Protein AF-A0A172TQM1-F1 (afdb_monomer)

Mean predicted aligned error: 12.42 Å

pLDDT: mean 76.05, std 19.19, range [31.89, 95.19]

Sequence (178 aa):
MKKITVLLLLLTVGTFAGAQALDTVTIVSKAKKFKPSEYFLVMFELMDTVDVSGKKITMSRGYYFDKQNRMLSSVRESDNCQKPEKGAQVIYSFGKNKLTSVTVIPPKSTCKNCASRYYYSNDSLLSKQENKYTNANSAVFIQQAHYFQSKLPNDLPWGYFDDEVLVNGVRKKIKRQY

Organism: NCBI:txid1492898

Foldseek 3Di:
DDDDDPPPPPPPDDPPPPPPPPPDDDDPDDDPDDPVPFKDWDDKDWDWDADPVRDIFIKIWTFIATPPQQFTAKIKIFSDPVHRQQTWIWIFGDDLLATAKIKTDHGVVVPVPWIKMWGDDRQDTDDIDGDVDDDPDPNVVNVVSVVVPVVDDRGDDFVPDVQWDQDVNDTDGHDDPD

Radius of gyration: 22.47 Å; Cα contacts (8 Å, |Δi|>4): 276; chains: 1; bounding box: 42×86×50 Å

Solvent-accessible surface area (backbone atoms only — not comparable to full-atom values): 10881 Å² total; per-residue (Å²): 134,89,83,82,97,77,93,81,84,86,82,91,77,77,84,72,75,74,73,77,76,76,78,74,82,75,88,82,78,89,59,100,80,68,63,83,84,48,52,45,80,78,48,76,47,79,43,82,47,64,49,99,85,70,47,78,41,49,29,27,39,40,35,28,27,30,65,88,77,30,21,47,31,36,40,42,36,20,57,22,67,93,47,45,88,61,20,32,33,41,37,40,32,32,56,95,69,28,46,38,34,38,39,41,31,59,23,47,89,82,34,80,82,35,38,26,36,39,32,30,63,53,85,40,82,74,52,73,48,64,38,96,42,82,73,96,63,67,67,59,56,46,58,51,48,52,55,56,55,73,75,47,70,74,52,63,61,91,52,77,47,96,45,33,46,70,59,93,85,39,82,42,75,53,84,73,96,118

Structure (mmCIF, N/CA/C/O backbone):
data_AF-A0A172TQM1-F1
#
_entry.id   AF-A0A172TQM1-F1
#
loop_
_atom_site.group_PDB
_atom_site.id
_atom_site.type_symbol
_atom_site.label_atom_id
_atom_site.label_alt_id
_atom_site.label_comp_id
_atom_site.label_asym_id
_atom_site.label_entity_id
_atom_site.label_seq_id
_atom_site.pdbx_PDB_ins_code
_atom_site.Cartn_x
_atom_site.Cartn_y
_atom_site.Cartn_z
_atom_site.occupancy
_atom_site.B_iso_or_equiv
_atom_site.auth_seq_id
_atom_site.auth_comp_id
_atom_site.auth_asym_id
_atom_site.auth_atom_id
_atom_site.pdbx_PDB_model_num
ATOM 1 N N . MET A 1 1 ? -9.247 -71.605 6.097 1.00 39.75 1 MET A N 1
ATOM 2 C CA . MET A 1 1 ? -8.024 -70.793 6.308 1.00 39.75 1 MET A CA 1
ATOM 3 C C . MET A 1 1 ? -8.424 -69.331 6.142 1.00 39.75 1 MET A C 1
ATOM 5 O O . MET A 1 1 ? -8.803 -68.945 5.054 1.00 39.75 1 MET A O 1
ATOM 9 N N . LYS A 1 2 ? -8.725 -68.615 7.234 1.00 38.75 2 LYS A N 1
ATOM 10 C CA . LYS A 1 2 ? -7.861 -67.569 7.823 1.00 38.75 2 LYS A CA 1
ATOM 11 C C . LYS A 1 2 ? -7.095 -66.763 6.757 1.00 38.75 2 LYS A C 1
ATOM 13 O O . LYS A 1 2 ? -6.123 -67.287 6.225 1.00 38.75 2 LYS A O 1
ATOM 18 N N . LYS A 1 3 ? -7.451 -65.491 6.551 1.00 43.06 3 LYS A N 1
ATOM 19 C CA . LYS A 1 3 ? -6.717 -64.322 7.085 1.00 43.06 3 LYS A CA 1
ATOM 20 C C . LYS A 1 3 ? -7.342 -63.023 6.534 1.00 43.06 3 LYS A C 1
ATOM 22 O O . LYS A 1 3 ? -7.393 -62.820 5.336 1.00 43.06 3 LYS A O 1
ATOM 27 N N . ILE A 1 4 ? -8.022 -62.273 7.396 1.00 54.03 4 ILE A N 1
ATOM 28 C CA . ILE A 1 4 ? -7.544 -61.019 8.011 1.00 54.03 4 ILE A CA 1
ATOM 29 C C . ILE A 1 4 ? -8.123 -59.796 7.283 1.00 54.03 4 ILE A C 1
ATOM 31 O O . ILE A 1 4 ? -7.583 -59.248 6.330 1.00 54.03 4 ILE A O 1
ATOM 35 N N . THR A 1 5 ? -9.260 -59.390 7.831 1.00 53.00 5 THR A N 1
ATOM 36 C CA . THR A 1 5 ? -9.734 -58.025 8.040 1.00 53.00 5 THR A CA 1
ATOM 37 C C . THR A 1 5 ? -8.585 -57.102 8.471 1.00 53.00 5 THR A C 1
ATOM 39 O O . THR A 1 5 ? -8.328 -56.971 9.658 1.00 53.00 5 THR A O 1
ATOM 42 N N . VAL A 1 6 ? -7.874 -56.463 7.540 1.00 51.50 6 VAL A N 1
ATOM 43 C CA . VAL A 1 6 ? -7.099 -55.233 7.808 1.00 51.50 6 VAL A CA 1
ATOM 44 C C . VAL A 1 6 ? -7.093 -54.396 6.532 1.00 51.50 6 VAL A C 1
ATOM 46 O O . VAL A 1 6 ? -6.161 -54.433 5.739 1.00 51.50 6 VAL A O 1
ATOM 49 N N . LEU A 1 7 ? -8.156 -53.626 6.326 1.00 43.31 7 LEU A N 1
ATOM 50 C CA . LEU A 1 7 ? -8.087 -52.422 5.496 1.00 43.31 7 LEU A CA 1
ATOM 51 C C . LEU A 1 7 ? -8.866 -51.297 6.186 1.00 43.31 7 LEU A C 1
ATOM 53 O O . LEU A 1 7 ? -9.700 -50.620 5.603 1.00 43.31 7 LEU A O 1
ATOM 57 N N . LEU A 1 8 ? -8.634 -51.172 7.493 1.00 48.56 8 LEU A N 1
ATOM 58 C CA . LEU A 1 8 ? -9.250 -50.172 8.355 1.00 48.56 8 LEU A CA 1
ATOM 59 C C . LEU A 1 8 ? -8.207 -49.673 9.360 1.00 48.56 8 LEU A C 1
ATOM 61 O O . LEU A 1 8 ? -8.411 -49.797 10.558 1.00 48.56 8 LEU A O 1
ATOM 65 N N . LEU A 1 9 ? -7.040 -49.214 8.883 1.00 48.59 9 LEU A N 1
ATOM 66 C CA . LEU A 1 9 ? -6.055 -48.559 9.758 1.00 48.59 9 LEU A CA 1
ATOM 67 C C . LEU A 1 9 ? -4.925 -47.798 9.034 1.00 48.59 9 LEU A C 1
ATOM 69 O O . LEU A 1 9 ? -3.784 -47.877 9.475 1.00 48.59 9 LEU A O 1
ATOM 73 N N . LEU A 1 10 ? -5.170 -47.094 7.918 1.00 45.72 10 LEU A N 1
ATOM 74 C CA . LEU A 1 10 ? -4.050 -46.443 7.208 1.00 45.72 10 LEU A CA 1
ATOM 75 C C . LEU A 1 10 ? -4.273 -45.050 6.612 1.00 45.72 10 LEU A C 1
ATOM 77 O O . LEU A 1 10 ? -3.433 -44.617 5.838 1.00 45.72 10 LEU A O 1
ATOM 81 N N . LEU A 1 11 ? -5.307 -44.298 7.003 1.00 44.84 11 LEU A N 1
ATOM 82 C CA . LEU A 1 11 ? -5.375 -42.861 6.666 1.00 44.84 11 LEU A CA 1
ATOM 83 C C . LEU A 1 11 ? -5.911 -41.986 7.812 1.00 44.84 11 LEU A C 1
ATOM 85 O O . LEU A 1 11 ? -6.547 -40.962 7.597 1.00 44.84 11 LEU A O 1
ATOM 89 N N . THR A 1 12 ? -5.598 -42.363 9.051 1.00 53.09 12 THR A N 1
ATOM 90 C CA . THR A 1 12 ? -5.645 -41.467 10.216 1.00 53.09 12 THR A CA 1
ATOM 91 C C . THR A 1 12 ? -4.232 -41.030 10.592 1.00 53.09 12 THR A C 1
ATOM 93 O O . THR A 1 12 ? -3.770 -41.350 11.678 1.00 53.09 12 THR A O 1
ATOM 96 N N . VAL A 1 13 ? -3.527 -40.324 9.706 1.00 47.16 13 VAL A N 1
ATOM 97 C CA . VAL A 1 13 ? -2.431 -39.417 10.090 1.00 47.16 13 VAL A CA 1
ATOM 98 C C . VAL A 1 13 ? -2.365 -38.320 9.038 1.00 47.16 13 VAL A C 1
ATOM 100 O O . VAL A 1 13 ? -2.016 -38.558 7.887 1.00 47.16 13 VAL A O 1
ATOM 103 N N . GLY A 1 14 ? -2.738 -37.114 9.434 1.00 41.81 14 GLY A N 1
ATOM 104 C CA . GLY A 1 14 ? -2.704 -35.961 8.549 1.00 41.81 14 GLY A CA 1
ATOM 105 C C . GLY A 1 14 ? -3.412 -34.745 9.116 1.00 41.81 14 GLY A C 1
ATOM 106 O O . GLY A 1 14 ? -3.849 -33.894 8.351 1.00 41.81 14 GLY A O 1
ATOM 107 N N . THR A 1 15 ? -3.527 -34.632 10.443 1.00 45.41 15 THR A N 1
ATOM 108 C CA . THR A 1 15 ? -3.642 -33.321 11.076 1.00 45.41 15 THR A CA 1
ATOM 109 C C . THR A 1 15 ? -2.340 -32.589 10.777 1.00 45.41 15 THR A C 1
ATOM 111 O O . THR A 1 15 ? -1.401 -32.610 11.574 1.00 45.41 15 THR A O 1
ATOM 114 N N . PHE A 1 16 ? -2.247 -31.987 9.592 1.00 43.19 16 PH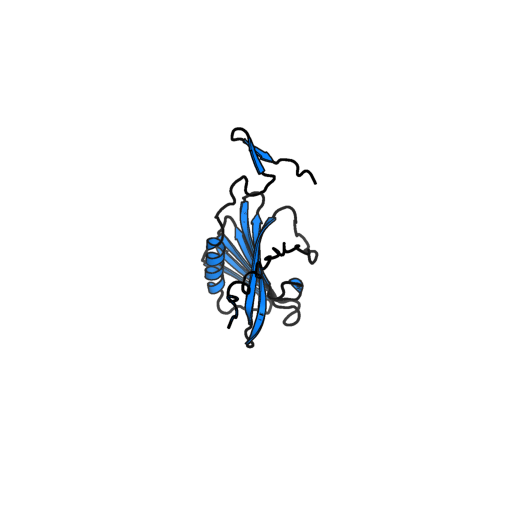E A N 1
ATOM 115 C CA . PHE A 1 16 ? -1.310 -30.905 9.383 1.00 43.19 16 PHE A CA 1
ATOM 116 C C . PHE A 1 16 ? -1.766 -29.809 10.328 1.00 43.19 16 PHE A C 1
ATOM 118 O O . PHE A 1 16 ? -2.720 -29.077 10.073 1.00 43.19 16 PHE A O 1
ATOM 125 N N . ALA A 1 17 ? -1.093 -29.776 11.474 1.00 43.19 17 ALA A N 1
ATOM 126 C CA . ALA A 1 17 ? -0.900 -28.579 12.244 1.00 43.19 17 ALA A CA 1
ATOM 127 C C . ALA A 1 17 ? -0.421 -27.512 11.255 1.00 43.19 17 ALA A C 1
ATOM 129 O O . ALA A 1 17 ? 0.760 -27.432 10.918 1.00 43.19 17 ALA A O 1
ATOM 130 N N . GLY A 1 18 ? -1.367 -26.733 10.735 1.00 34.28 18 GLY A N 1
ATOM 131 C CA . GLY A 1 18 ? -1.077 -25.431 10.180 1.00 34.28 18 GLY A CA 1
ATOM 132 C C . GLY A 1 18 ? -0.573 -24.612 11.348 1.00 34.28 18 GLY A C 1
ATOM 133 O O . GLY A 1 18 ? -1.360 -23.975 12.045 1.00 34.28 18 GLY A O 1
ATOM 134 N N . ALA A 1 19 ? 0.729 -24.712 11.614 1.00 38.75 19 ALA A N 1
ATOM 135 C CA . ALA A 1 19 ? 1.438 -23.729 12.395 1.00 38.75 19 ALA A CA 1
ATOM 136 C C . ALA A 1 19 ? 1.094 -22.393 11.742 1.00 38.75 19 ALA A C 1
ATOM 138 O O . ALA A 1 19 ? 1.535 -22.099 10.631 1.00 38.75 19 ALA A O 1
ATOM 139 N N . GLN A 1 20 ? 0.210 -21.639 12.392 1.00 34.62 20 GLN A N 1
ATOM 140 C CA . GLN A 1 20 ? 0.008 -20.242 12.082 1.00 34.62 20 GLN A CA 1
ATOM 141 C C . GLN A 1 20 ? 1.371 -19.605 12.314 1.00 34.62 20 GLN A C 1
ATOM 143 O O . GLN A 1 20 ? 1.780 -19.377 13.452 1.00 34.62 20 GLN A O 1
ATOM 148 N N . ALA A 1 21 ? 2.122 -19.414 11.232 1.00 32.97 21 ALA A N 1
ATOM 149 C CA . ALA A 1 21 ? 3.278 -18.551 11.247 1.00 32.97 21 ALA A CA 1
ATOM 150 C C . ALA A 1 21 ? 2.726 -17.148 11.513 1.00 32.97 21 ALA A C 1
ATOM 152 O O . ALA A 1 21 ? 2.272 -16.453 10.609 1.00 32.97 21 ALA A O 1
ATOM 153 N N . LEU A 1 22 ? 2.667 -16.787 12.795 1.00 36.62 22 LEU A N 1
ATOM 154 C CA . LEU A 1 22 ? 2.517 -15.414 13.238 1.00 36.62 22 LEU A CA 1
ATOM 155 C C . LEU A 1 22 ? 3.744 -14.674 12.717 1.00 36.62 22 LEU A C 1
ATOM 157 O O . LEU A 1 22 ? 4.834 -14.759 13.288 1.00 36.62 22 LEU A O 1
ATOM 161 N N . ASP A 1 23 ? 3.564 -14.024 11.572 1.00 31.89 23 ASP A N 1
ATOM 162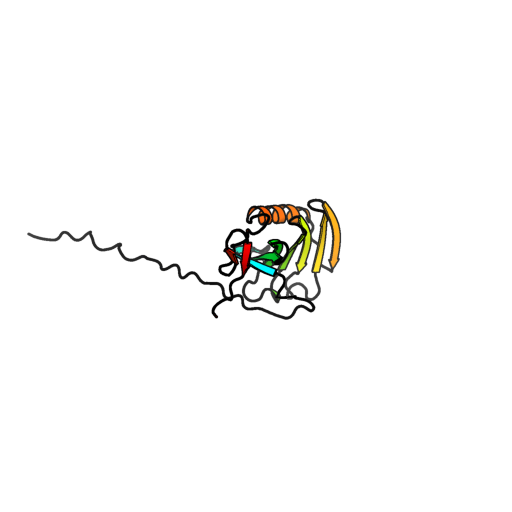 C CA . ASP A 1 23 ? 4.630 -13.315 10.891 1.00 31.89 23 ASP A CA 1
ATOM 163 C C . ASP A 1 23 ? 5.116 -12.188 11.803 1.00 31.89 23 ASP A C 1
ATOM 165 O O . ASP A 1 23 ? 4.429 -11.202 12.091 1.00 31.89 23 ASP A O 1
ATOM 169 N N . THR A 1 24 ? 6.311 -12.393 12.342 1.00 38.41 24 THR A N 1
ATOM 170 C CA . THR A 1 24 ? 6.952 -11.460 13.254 1.00 38.41 24 THR A CA 1
ATOM 171 C C . THR A 1 24 ? 7.515 -10.335 12.397 1.00 38.41 24 THR A C 1
ATOM 173 O O . THR A 1 24 ? 8.513 -10.511 11.697 1.00 38.41 24 THR A O 1
ATOM 176 N N . VAL A 1 25 ? 6.852 -9.175 12.405 1.00 34.09 25 VAL A N 1
ATOM 177 C CA . VAL A 1 25 ? 7.265 -8.017 11.603 1.00 34.09 25 VAL A CA 1
ATOM 178 C C . VAL A 1 25 ? 8.643 -7.547 12.069 1.00 34.09 25 VAL A C 1
ATOM 180 O O . VAL A 1 25 ? 8.789 -6.858 13.078 1.00 34.09 25 VAL A O 1
ATOM 183 N N . THR A 1 26 ? 9.672 -7.907 11.307 1.00 34.44 26 THR A N 1
ATOM 184 C CA . THR A 1 26 ? 11.022 -7.381 11.499 1.00 34.44 26 THR A CA 1
ATOM 185 C C . THR A 1 26 ? 11.047 -5.963 10.934 1.00 34.44 26 THR A C 1
ATOM 187 O O . THR A 1 26 ? 10.877 -5.754 9.734 1.00 34.44 26 THR A O 1
ATOM 190 N N . ILE A 1 27 ? 11.212 -4.959 11.797 1.00 40.00 27 ILE A N 1
ATOM 191 C CA . ILE A 1 27 ? 11.253 -3.551 11.384 1.00 40.00 27 ILE A CA 1
ATOM 192 C C . ILE A 1 27 ? 12.597 -3.280 10.697 1.00 40.00 27 ILE A C 1
ATOM 194 O O . ILE A 1 27 ? 13.620 -3.087 11.356 1.00 40.00 27 ILE A O 1
ATOM 198 N N . VAL A 1 28 ? 12.600 -3.242 9.362 1.00 34.97 28 VAL A N 1
ATOM 199 C CA . VAL A 1 28 ? 13.805 -2.969 8.567 1.00 34.97 28 VAL A CA 1
ATOM 200 C C . VAL A 1 28 ? 13.882 -1.479 8.188 1.00 34.97 28 VAL A C 1
ATOM 202 O O . VAL A 1 28 ? 13.261 -1.008 7.239 1.00 34.97 28 VAL A O 1
ATOM 205 N N . SER A 1 29 ? 14.744 -0.755 8.912 1.00 32.78 29 SER A N 1
ATOM 206 C CA . SER A 1 29 ? 15.349 0.557 8.588 1.00 32.78 29 SER A CA 1
ATOM 207 C C . SER A 1 29 ? 14.585 1.871 8.874 1.00 32.78 29 SER A C 1
ATOM 209 O O . SER A 1 29 ? 13.360 1.966 8.875 1.00 32.78 29 SER A O 1
ATOM 211 N N . LYS A 1 30 ? 15.377 2.924 9.153 1.00 34.88 30 LYS A N 1
ATOM 212 C CA . LYS A 1 30 ? 14.954 4.273 9.576 1.00 34.88 30 LYS A CA 1
ATOM 213 C C . LYS A 1 30 ? 14.557 5.154 8.381 1.00 34.88 30 LYS A C 1
ATOM 215 O O . LYS A 1 30 ? 15.424 5.613 7.639 1.00 34.88 30 LYS A O 1
ATOM 220 N N . ALA A 1 31 ? 13.272 5.495 8.263 1.00 33.22 31 ALA A N 1
ATOM 221 C CA . ALA A 1 31 ? 12.810 6.627 7.453 1.00 33.22 31 ALA A CA 1
ATOM 222 C C . ALA A 1 31 ? 12.826 7.929 8.280 1.00 33.22 31 ALA A C 1
ATOM 224 O O . ALA A 1 31 ? 12.467 7.925 9.457 1.00 33.22 31 ALA A O 1
ATOM 225 N N . LYS A 1 32 ? 13.211 9.060 7.664 1.00 34.84 32 LYS A N 1
ATOM 226 C CA . LYS A 1 32 ? 13.460 10.341 8.363 1.00 34.84 32 LYS A CA 1
ATOM 227 C C . LYS A 1 32 ? 12.245 10.954 9.083 1.00 34.84 32 LYS A C 1
ATOM 229 O O . LYS A 1 32 ? 12.462 11.817 9.923 1.00 34.84 32 LYS A O 1
ATOM 234 N N . LYS A 1 33 ? 11.011 10.494 8.828 1.00 36.22 33 LYS A N 1
ATOM 235 C CA . LYS A 1 33 ? 9.831 10.692 9.699 1.00 36.22 33 LYS A CA 1
ATOM 236 C C . LYS A 1 33 ? 8.847 9.519 9.563 1.00 36.22 33 LYS A C 1
ATOM 238 O O . LYS A 1 33 ? 7.708 9.699 9.150 1.00 36.22 33 LYS A O 1
ATOM 243 N N . PHE A 1 34 ? 9.285 8.300 9.875 1.00 40.94 34 PHE A N 1
ATOM 244 C CA . PHE A 1 34 ? 8.334 7.256 10.267 1.00 40.94 34 PHE A CA 1
ATOM 245 C C . PHE A 1 34 ? 7.897 7.576 11.695 1.00 40.94 34 PHE A C 1
ATOM 247 O O . PHE A 1 34 ? 8.743 7.650 12.585 1.00 40.94 34 PHE A O 1
ATOM 254 N N . LYS A 1 35 ? 6.603 7.823 11.902 1.00 43.78 35 LYS A N 1
ATOM 255 C CA . LYS A 1 35 ? 5.998 7.869 13.233 1.00 43.78 35 LYS A CA 1
ATOM 256 C C . LYS A 1 35 ? 5.371 6.496 13.508 1.00 43.78 35 LYS A C 1
ATOM 258 O O . LYS A 1 35 ? 4.206 6.292 13.177 1.00 43.78 35 LYS A O 1
ATOM 263 N N . PRO A 1 36 ? 6.129 5.536 14.068 1.00 42.84 36 PRO A N 1
ATOM 264 C CA . PRO A 1 36 ? 5.662 4.171 14.332 1.00 42.84 36 PRO A CA 1
ATOM 265 C C . PRO A 1 36 ? 4.413 4.066 15.221 1.00 42.84 36 PRO A C 1
ATOM 267 O O . PRO A 1 36 ? 3.864 2.983 15.358 1.00 42.84 36 PRO A O 1
ATOM 270 N N . SER A 1 37 ? 3.952 5.160 15.832 1.00 54.66 37 SER A N 1
ATOM 271 C CA . SER A 1 37 ? 2.785 5.190 16.715 1.00 54.66 37 SER A CA 1
ATOM 272 C C . SER A 1 37 ? 1.457 5.557 16.035 1.00 54.66 37 SER A C 1
ATOM 274 O O . SER A 1 37 ? 0.418 5.461 16.694 1.00 54.66 37 SER A O 1
ATOM 276 N N . GLU A 1 38 ? 1.463 5.981 14.764 1.00 66.31 38 GLU A N 1
ATOM 277 C CA . GLU A 1 38 ? 0.263 6.502 14.079 1.00 66.31 38 GLU A CA 1
ATOM 278 C C . GLU A 1 38 ? -0.503 5.447 13.273 1.00 66.31 38 GLU A C 1
ATOM 280 O O . GLU A 1 38 ? -1.694 5.624 13.049 1.00 66.31 38 GLU A O 1
ATOM 285 N N . TYR A 1 39 ? 0.130 4.334 12.893 1.00 79.06 39 TYR A N 1
ATOM 286 C CA . TYR A 1 39 ? -0.484 3.331 12.022 1.00 79.06 39 TYR A CA 1
ATOM 287 C C . TYR A 1 39 ? -0.374 1.932 12.602 1.00 79.06 39 TYR A C 1
ATOM 289 O O . TYR A 1 39 ? 0.549 1.630 13.358 1.00 79.06 39 TYR A O 1
ATOM 297 N N . PHE A 1 40 ? -1.285 1.059 12.200 1.00 83.81 40 PHE A N 1
ATOM 298 C CA . PHE A 1 40 ? -1.261 -0.344 12.579 1.00 83.81 40 PHE A CA 1
ATOM 299 C C . PHE A 1 40 ? -1.483 -1.233 11.357 1.00 83.81 40 PHE A C 1
ATOM 301 O O . PHE A 1 40 ? -2.282 -0.913 10.477 1.00 83.81 40 PHE A O 1
ATOM 308 N N . LEU A 1 41 ? -0.718 -2.323 11.285 1.00 88.06 41 LEU A N 1
ATOM 309 C CA . LEU A 1 41 ? -0.852 -3.348 10.255 1.00 88.06 41 LEU A CA 1
ATOM 310 C C . LEU A 1 41 ? -2.088 -4.188 10.582 1.00 88.06 41 LEU A C 1
ATOM 312 O O . LEU A 1 41 ? -2.166 -4.755 11.669 1.00 88.06 41 LEU A O 1
ATOM 316 N N . VAL A 1 42 ? -3.049 -4.236 9.663 1.00 85.56 42 VAL A N 1
ATOM 317 C CA . VAL A 1 42 ? -4.320 -4.960 9.861 1.00 85.56 42 VAL A CA 1
ATOM 318 C C . VAL A 1 42 ? -4.372 -6.264 9.091 1.00 85.56 42 VAL A C 1
ATOM 320 O O . VAL A 1 42 ? -5.054 -7.193 9.500 1.00 85.56 42 VAL A O 1
ATOM 323 N N . MET A 1 43 ? -3.642 -6.327 7.981 1.00 87.25 43 MET A N 1
ATOM 324 C CA . MET A 1 43 ? -3.585 -7.490 7.116 1.00 87.25 43 MET A CA 1
ATOM 325 C C . MET A 1 43 ? -2.237 -7.519 6.410 1.00 87.25 43 MET A C 1
ATOM 327 O O . MET A 1 43 ? -1.716 -6.475 6.002 1.00 87.25 43 MET A O 1
ATOM 331 N N . PHE A 1 44 ? -1.686 -8.717 6.274 1.00 90.56 44 PHE A N 1
ATOM 332 C CA . PHE A 1 44 ? -0.459 -8.981 5.546 1.00 90.56 44 PHE A CA 1
ATOM 333 C C . PHE A 1 44 ? -0.678 -10.190 4.640 1.00 90.56 44 PHE A C 1
ATOM 335 O O . PHE A 1 44 ? -1.182 -11.214 5.092 1.00 90.56 44 PHE A O 1
ATOM 342 N N . GLU A 1 45 ? -0.334 -10.051 3.365 1.00 89.50 45 GLU A N 1
ATOM 343 C CA . GLU A 1 45 ? -0.480 -11.097 2.356 1.00 89.50 45 GLU A CA 1
ATOM 344 C C . GLU A 1 45 ? 0.881 -11.406 1.725 1.00 89.50 45 GLU A C 1
ATOM 346 O O . GLU A 1 45 ? 1.680 -10.500 1.468 1.00 89.50 45 GLU A O 1
ATOM 351 N N . LEU A 1 46 ? 1.104 -12.685 1.424 1.00 91.19 46 LEU A N 1
ATOM 352 C CA . LEU A 1 46 ? 2.171 -13.158 0.548 1.00 91.19 46 LEU A CA 1
ATOM 353 C C . LEU A 1 46 ? 1.543 -13.701 -0.731 1.00 91.19 46 LEU A C 1
ATOM 355 O O . LEU A 1 46 ? 0.555 -14.434 -0.684 1.00 91.19 46 LEU A O 1
ATOM 359 N N . MET A 1 47 ? 2.100 -13.320 -1.874 1.00 87.00 47 MET A N 1
ATOM 360 C CA . MET A 1 47 ? 1.572 -13.658 -3.189 1.00 87.00 47 MET A CA 1
ATOM 361 C C . MET A 1 47 ? 2.695 -14.105 -4.109 1.00 87.00 47 MET A C 1
ATOM 363 O O . MET A 1 47 ? 3.604 -13.330 -4.400 1.00 87.00 47 MET A O 1
ATOM 367 N N . ASP A 1 48 ? 2.601 -15.320 -4.631 1.00 87.25 48 ASP A N 1
ATOM 368 C CA . ASP A 1 48 ? 3.488 -15.753 -5.701 1.00 87.25 48 ASP A CA 1
ATOM 369 C C . ASP A 1 48 ? 3.025 -15.158 -7.034 1.00 87.25 48 ASP A C 1
ATOM 371 O O . ASP A 1 48 ? 1.856 -15.254 -7.414 1.00 87.25 48 ASP A O 1
ATOM 375 N N . THR A 1 49 ? 3.948 -14.524 -7.748 1.00 82.88 49 THR A N 1
ATOM 376 C CA . THR A 1 49 ? 3.713 -13.931 -9.065 1.00 82.88 49 THR A CA 1
ATOM 377 C C . THR A 1 49 ? 4.930 -14.129 -9.965 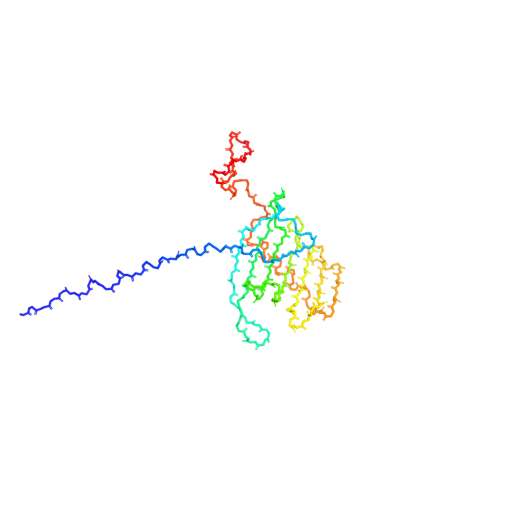1.00 82.88 49 THR A C 1
ATOM 379 O O . THR A 1 49 ? 5.911 -14.783 -9.603 1.00 82.88 49 THR A O 1
ATOM 382 N N . VAL A 1 50 ? 4.856 -13.592 -11.174 1.00 79.12 50 VAL A N 1
ATOM 383 C CA . VAL A 1 50 ? 5.907 -13.655 -12.179 1.00 79.12 50 VAL A CA 1
ATOM 384 C C . VAL A 1 50 ? 6.260 -12.230 -12.590 1.00 79.12 50 VAL A C 1
ATOM 386 O O . VAL A 1 50 ? 5.371 -11.424 -12.859 1.00 79.12 50 VAL A O 1
ATOM 389 N N . ASP A 1 51 ? 7.549 -11.898 -12.598 1.00 74.06 51 ASP A N 1
ATOM 390 C CA . ASP A 1 51 ? 8.007 -10.584 -13.046 1.00 74.06 51 ASP A CA 1
ATOM 391 C C . ASP A 1 51 ? 7.943 -10.437 -14.580 1.00 74.06 51 ASP A C 1
ATOM 393 O O . ASP A 1 51 ? 7.625 -11.372 -15.316 1.00 74.06 51 ASP A O 1
ATOM 397 N N . VAL A 1 52 ? 8.286 -9.248 -15.085 1.00 69.25 52 VAL A N 1
ATOM 398 C CA . VAL A 1 52 ? 8.289 -8.950 -16.531 1.00 69.25 52 VAL A CA 1
ATOM 399 C C . VAL A 1 52 ? 9.258 -9.820 -17.346 1.00 69.25 52 VAL A C 1
ATOM 401 O O . VAL A 1 52 ? 9.152 -9.858 -18.568 1.00 69.25 52 VAL A O 1
ATOM 404 N N . SER A 1 53 ? 10.201 -10.504 -16.691 1.00 75.44 53 SER A N 1
ATOM 405 C CA . SER A 1 53 ? 11.167 -11.415 -17.315 1.00 75.44 53 SER A CA 1
ATOM 406 C C . SER A 1 53 ? 10.732 -12.883 -17.270 1.00 75.44 53 SER A C 1
ATOM 408 O O . SER A 1 53 ? 11.458 -13.751 -17.752 1.00 75.44 53 SER A O 1
ATOM 410 N N . GLY A 1 54 ? 9.558 -13.187 -16.706 1.00 78.00 54 GLY A N 1
ATOM 411 C CA . GLY A 1 54 ? 9.090 -14.563 -16.542 1.00 78.00 54 GLY A CA 1
ATOM 412 C C . GLY A 1 54 ? 9.616 -15.248 -15.275 1.00 78.00 54 GLY A C 1
ATOM 413 O O . GLY A 1 54 ? 9.369 -16.440 -15.070 1.00 78.00 54 GLY A O 1
ATOM 414 N N . LYS A 1 55 ? 10.328 -14.533 -14.397 1.00 83.25 55 LYS A N 1
ATOM 415 C CA . LYS A 1 55 ? 10.879 -15.100 -13.164 1.00 83.25 55 LYS A CA 1
ATOM 416 C C . LYS A 1 55 ? 9.817 -15.127 -12.071 1.00 83.25 55 LYS A C 1
ATOM 418 O O . LYS A 1 55 ? 9.201 -14.109 -11.766 1.00 83.25 55 LYS A O 1
ATOM 423 N N . LYS A 1 56 ? 9.656 -16.284 -11.423 1.00 83.75 56 LYS A N 1
ATOM 424 C CA . LYS A 1 56 ? 8.816 -16.412 -10.227 1.00 83.75 56 LYS A CA 1
ATOM 425 C C . LYS A 1 56 ? 9.394 -15.584 -9.081 1.00 83.75 56 LYS A C 1
ATOM 427 O O . LYS A 1 56 ? 10.572 -15.720 -8.743 1.00 83.75 56 LYS A O 1
ATOM 432 N N . ILE A 1 57 ? 8.552 -14.755 -8.487 1.00 83.00 57 ILE A N 1
ATOM 433 C CA . ILE A 1 57 ? 8.866 -13.914 -7.335 1.00 83.00 57 ILE A CA 1
ATOM 434 C C . ILE A 1 57 ? 7.719 -14.003 -6.328 1.00 83.00 57 ILE A C 1
ATOM 436 O O . ILE A 1 57 ? 6.565 -14.180 -6.710 1.00 83.00 57 ILE A O 1
ATOM 440 N N . THR A 1 58 ? 8.028 -13.852 -5.045 1.00 86.12 58 THR A N 1
ATOM 441 C CA . THR A 1 58 ? 7.014 -13.738 -3.995 1.00 86.12 58 THR A CA 1
ATOM 442 C C . THR A 1 58 ? 6.917 -12.279 -3.588 1.00 86.12 58 THR A C 1
ATOM 444 O O . THR A 1 58 ? 7.885 -11.693 -3.098 1.00 86.12 58 THR A O 1
ATOM 447 N N . MET A 1 59 ? 5.747 -11.691 -3.795 1.00 87.44 59 MET A N 1
ATOM 448 C CA . MET A 1 59 ? 5.424 -10.348 -3.347 1.00 87.44 59 MET A CA 1
ATOM 449 C C . MET A 1 59 ? 4.808 -10.379 -1.952 1.00 87.44 59 MET A C 1
ATOM 451 O O . MET A 1 59 ? 4.044 -11.282 -1.620 1.00 87.44 59 MET A O 1
ATOM 455 N N . SER A 1 60 ? 5.103 -9.364 -1.149 1.00 91.38 60 SER A N 1
ATOM 456 C CA . SER A 1 60 ? 4.383 -9.070 0.083 1.00 91.38 60 SER A CA 1
ATOM 457 C C . SER A 1 60 ? 3.468 -7.868 -0.101 1.00 91.38 60 SER A C 1
ATOM 459 O O . SER A 1 60 ? 3.785 -6.942 -0.853 1.00 91.38 60 SER A O 1
ATOM 461 N N . ARG A 1 61 ? 2.344 -7.864 0.616 1.00 92.31 61 ARG A N 1
ATOM 462 C CA . ARG A 1 61 ? 1.410 -6.740 0.682 1.00 92.31 61 ARG A CA 1
ATOM 463 C C . ARG A 1 61 ? 0.973 -6.498 2.119 1.00 92.31 61 ARG A C 1
ATOM 465 O O . ARG A 1 61 ? 0.358 -7.357 2.737 1.00 92.31 61 ARG A O 1
ATOM 472 N N . GLY A 1 62 ? 1.257 -5.309 2.639 1.00 91.44 62 GLY A N 1
ATOM 473 C CA . GLY A 1 62 ? 0.811 -4.872 3.962 1.00 91.44 62 GLY A CA 1
ATOM 474 C C . GLY A 1 62 ? -0.265 -3.797 3.875 1.00 91.44 62 GLY A C 1
ATOM 475 O O . GLY A 1 62 ? -0.096 -2.815 3.148 1.00 91.44 62 GLY A O 1
ATOM 476 N N . TYR A 1 63 ? -1.335 -3.954 4.651 1.00 92.19 63 TYR A N 1
ATOM 477 C CA . TYR A 1 63 ? -2.433 -2.997 4.769 1.00 92.19 63 TYR A CA 1
ATOM 478 C C . TYR A 1 63 ? -2.350 -2.267 6.108 1.00 92.19 63 TYR A C 1
ATOM 480 O O . TYR A 1 63 ? -2.392 -2.889 7.170 1.00 92.19 63 TYR A O 1
ATOM 488 N N . TYR A 1 64 ? -2.242 -0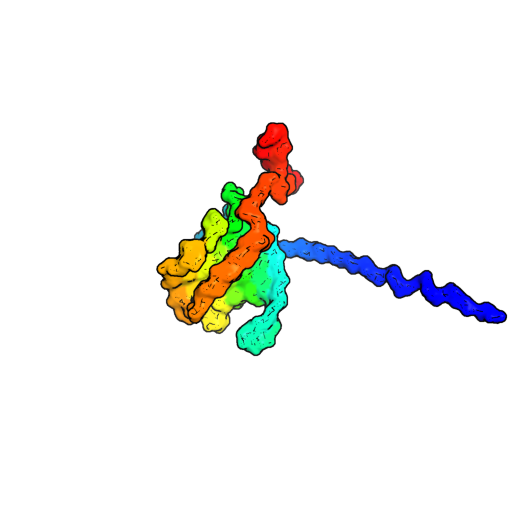.943 6.065 1.00 91.25 64 TYR A N 1
ATOM 489 C CA . TYR A 1 64 ? -2.005 -0.109 7.238 1.00 91.25 64 TYR A CA 1
ATOM 490 C C . TYR A 1 64 ? -3.153 0.862 7.456 1.00 91.25 64 TYR A C 1
ATOM 492 O O . TYR A 1 64 ? -3.493 1.644 6.563 1.00 91.25 64 TYR A O 1
ATOM 500 N N . PHE A 1 65 ? -3.705 0.845 8.662 1.00 89.44 65 PHE A N 1
ATOM 501 C CA . PHE A 1 65 ? -4.766 1.749 9.084 1.00 89.44 65 PHE A CA 1
ATOM 502 C C . PHE A 1 65 ? -4.211 2.862 9.965 1.00 89.44 65 PHE A C 1
ATOM 504 O O . PHE A 1 65 ? -3.282 2.642 10.741 1.00 89.44 65 PHE A O 1
ATOM 511 N N . ASP A 1 66 ? -4.779 4.059 9.839 1.00 85.00 66 ASP A N 1
ATOM 512 C CA . ASP A 1 66 ? -4.512 5.185 10.734 1.00 85.00 66 ASP A CA 1
ATOM 513 C C . ASP A 1 66 ? -5.174 4.956 12.098 1.00 85.00 66 ASP A C 1
ATOM 515 O O . ASP A 1 66 ? -6.353 4.620 12.180 1.00 85.00 66 ASP A O 1
ATOM 519 N N . LYS A 1 67 ? -4.427 5.149 13.186 1.00 77.88 67 LYS A N 1
ATOM 520 C CA . LYS A 1 67 ? -4.877 4.887 14.561 1.00 77.88 67 LYS A CA 1
ATOM 521 C C . LYS A 1 67 ? -5.983 5.825 15.029 1.00 77.88 67 LYS A C 1
ATOM 523 O O . LYS A 1 67 ? -6.810 5.410 15.839 1.00 77.88 67 LYS A O 1
ATOM 528 N N . GLN A 1 68 ? -5.992 7.069 14.556 1.00 80.56 68 GLN A N 1
ATOM 529 C CA . GLN A 1 68 ? -6.960 8.073 14.996 1.00 80.56 68 GLN A CA 1
ATOM 530 C C . GLN A 1 68 ? -8.289 7.903 14.265 1.00 80.56 68 GLN A C 1
ATOM 532 O O . GLN A 1 68 ? -9.341 7.816 14.891 1.00 80.56 68 GLN A O 1
ATOM 537 N N . ASN A 1 69 ? -8.221 7.816 12.941 1.00 83.75 69 ASN A N 1
ATOM 538 C CA . ASN A 1 69 ? -9.379 7.734 12.062 1.00 83.75 69 ASN A CA 1
ATOM 539 C C . ASN A 1 69 ? -9.879 6.298 11.891 1.00 83.75 69 ASN A C 1
ATOM 541 O O . ASN A 1 69 ? -11.008 6.108 11.458 1.00 83.75 69 ASN A O 1
ATOM 545 N N . ARG A 1 70 ? -9.056 5.295 12.233 1.00 84.81 70 ARG A N 1
ATOM 546 C CA . ARG A 1 70 ? -9.345 3.861 12.074 1.00 84.81 70 ARG A CA 1
ATOM 547 C C . ARG A 1 70 ? -9.699 3.498 10.633 1.00 84.81 70 ARG A C 1
ATOM 549 O O . ARG A 1 70 ? 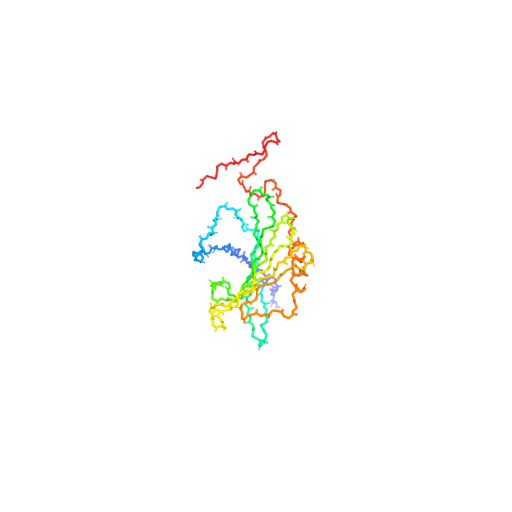-10.519 2.623 10.411 1.00 84.81 70 ARG A O 1
ATOM 556 N N . MET A 1 71 ? -9.068 4.155 9.666 1.00 90.31 71 MET A N 1
ATOM 557 C CA . MET A 1 71 ? -9.325 4.008 8.228 1.00 90.31 71 MET A CA 1
ATOM 558 C C . MET A 1 71 ? -8.065 3.572 7.492 1.00 90.31 71 MET A C 1
ATOM 560 O O . MET A 1 71 ? -6.955 3.798 7.988 1.00 90.31 71 MET A O 1
ATOM 564 N N . LEU A 1 72 ? -8.228 3.018 6.288 1.00 91.12 72 LEU A N 1
ATOM 565 C CA . LEU A 1 72 ? -7.103 2.655 5.437 1.00 91.12 72 LEU A CA 1
ATOM 566 C C . LEU A 1 72 ? -6.256 3.901 5.155 1.00 91.12 72 LEU A C 1
ATOM 568 O O . LEU A 1 72 ? -6.745 4.913 4.652 1.00 91.12 72 LEU A O 1
ATOM 572 N N . SER A 1 73 ? -4.974 3.813 5.496 1.00 91.38 73 SER A N 1
ATOM 573 C CA . SER A 1 73 ? -3.994 4.881 5.310 1.00 91.38 73 SER A CA 1
ATOM 574 C C . SER A 1 73 ? -3.010 4.541 4.204 1.00 91.38 73 SER A C 1
ATOM 576 O O . SER A 1 73 ? -2.700 5.387 3.367 1.00 91.38 73 SER A O 1
ATOM 578 N N . SER A 1 74 ? -2.507 3.306 4.172 1.00 94.31 74 SER A N 1
ATOM 579 C CA . SER A 1 74 ? -1.643 2.881 3.076 1.00 94.31 74 SER A CA 1
ATOM 580 C C . SER A 1 74 ? -1.699 1.388 2.811 1.00 94.31 74 SER A C 1
ATOM 582 O O . SER A 1 74 ? -1.910 0.594 3.724 1.00 94.31 74 SER A O 1
ATOM 584 N N . VAL A 1 75 ? -1.451 1.021 1.557 1.00 94.19 75 VAL A N 1
ATOM 585 C CA . VAL A 1 75 ? -1.122 -0.347 1.154 1.00 94.19 75 VAL A CA 1
ATOM 586 C C . VAL A 1 75 ? 0.276 -0.335 0.568 1.00 94.19 75 VAL A C 1
ATOM 588 O O . VAL A 1 75 ? 0.602 0.529 -0.249 1.00 94.19 75 VAL A O 1
ATOM 591 N N . ARG A 1 76 ? 1.125 -1.252 1.028 1.00 94.12 76 ARG A N 1
ATOM 592 C CA . ARG A 1 76 ? 2.532 -1.326 0.626 1.00 94.12 76 ARG A CA 1
ATOM 593 C C . ARG A 1 76 ? 2.814 -2.688 0.042 1.00 94.12 76 ARG A C 1
ATOM 595 O O . ARG A 1 76 ? 2.691 -3.684 0.746 1.00 94.12 76 ARG A O 1
ATOM 602 N N . GLU A 1 77 ? 3.206 -2.698 -1.216 1.00 92.94 77 GLU A N 1
ATOM 603 C CA . GLU A 1 77 ? 3.613 -3.892 -1.936 1.00 92.94 77 GLU A CA 1
ATOM 604 C C . GLU A 1 77 ? 5.129 -3.903 -2.098 1.00 92.94 77 GLU A C 1
ATOM 606 O O . GLU A 1 77 ? 5.730 -2.852 -2.341 1.00 92.94 77 GLU A O 1
ATOM 611 N N . SER A 1 78 ? 5.744 -5.079 -1.984 1.00 92.00 78 SER A N 1
ATOM 612 C CA . SER A 1 78 ? 7.153 -5.271 -2.316 1.00 92.00 78 SER A CA 1
ATOM 613 C C . SER A 1 78 ? 7.411 -6.636 -2.933 1.00 92.00 78 SER A C 1
ATOM 615 O O . SER A 1 78 ? 6.824 -7.620 -2.507 1.00 92.00 78 SER A O 1
ATOM 617 N N . ASP A 1 79 ? 8.321 -6.713 -3.902 1.00 87.81 79 ASP A N 1
ATOM 618 C CA . ASP A 1 79 ? 8.785 -7.979 -4.498 1.00 87.81 79 ASP A CA 1
ATOM 619 C C . ASP A 1 79 ? 9.867 -8.697 -3.667 1.00 87.81 79 ASP A C 1
ATOM 621 O O . ASP A 1 79 ? 10.369 -9.752 -4.058 1.00 87.81 79 ASP A O 1
ATOM 625 N N . ASN A 1 80 ? 10.245 -8.127 -2.518 1.00 84.50 80 ASN A N 1
ATOM 626 C CA . ASN A 1 80 ? 11.204 -8.711 -1.594 1.00 84.50 80 ASN A CA 1
ATOM 627 C C . ASN A 1 80 ? 10.674 -8.631 -0.163 1.00 84.50 80 ASN A C 1
ATOM 629 O O . ASN A 1 80 ? 10.975 -7.698 0.580 1.00 84.50 80 ASN A O 1
ATOM 633 N N . CYS A 1 81 ? 9.911 -9.648 0.236 1.00 79.62 81 CYS A N 1
ATOM 634 C CA . CYS A 1 81 ? 9.306 -9.709 1.564 1.00 79.62 81 CYS A CA 1
ATOM 635 C C . CYS A 1 81 ? 10.329 -9.603 2.710 1.00 79.62 81 CYS A C 1
ATOM 637 O O . CYS A 1 81 ? 10.058 -8.964 3.723 1.00 79.62 81 CYS A O 1
ATOM 639 N N . GLN A 1 82 ? 11.507 -10.218 2.564 1.00 81.44 82 GLN A N 1
ATOM 640 C CA . GLN A 1 82 ? 12.512 -10.255 3.631 1.00 81.44 82 GLN A CA 1
ATOM 641 C C . GLN A 1 82 ? 13.266 -8.930 3.779 1.00 81.44 82 GLN A C 1
ATOM 643 O O . GLN A 1 82 ? 13.685 -8.571 4.880 1.00 81.44 82 GLN A O 1
ATOM 648 N N . LYS A 1 83 ? 13.497 -8.230 2.663 1.00 83.25 83 LYS A N 1
ATOM 649 C CA . LYS A 1 83 ? 14.249 -6.968 2.599 1.00 83.25 83 LYS A CA 1
ATOM 650 C C . LYS A 1 83 ? 13.562 -5.999 1.631 1.00 83.25 83 LYS A C 1
ATOM 652 O O . LYS A 1 83 ? 14.089 -5.779 0.531 1.00 83.25 83 LYS A O 1
ATOM 657 N N . PRO A 1 84 ? 12.409 -5.413 2.009 1.00 80.81 84 PRO A N 1
ATOM 658 C CA . PRO A 1 84 ? 11.620 -4.559 1.118 1.00 80.81 84 PRO A CA 1
ATOM 659 C C . PRO A 1 84 ? 12.418 -3.390 0.531 1.00 80.81 84 PRO A C 1
ATOM 661 O O . PRO A 1 84 ? 12.224 -2.997 -0.616 1.00 80.81 84 PRO A O 1
ATOM 664 N N . GLU A 1 85 ? 13.395 -2.867 1.274 1.00 80.06 85 GLU A N 1
ATOM 665 C CA . GLU A 1 85 ? 14.276 -1.775 0.850 1.00 80.06 85 GLU A CA 1
ATOM 666 C C . GLU A 1 85 ? 15.241 -2.135 -0.290 1.00 80.06 85 GLU A C 1
ATOM 668 O O . GLU A 1 85 ? 15.880 -1.244 -0.867 1.00 80.06 85 GLU A O 1
ATOM 673 N N . LYS A 1 86 ? 15.398 -3.433 -0.571 1.00 82.88 86 LYS A N 1
ATOM 674 C CA . LYS A 1 86 ? 16.202 -3.967 -1.677 1.00 82.88 86 LYS A CA 1
ATOM 675 C C . LYS A 1 86 ? 15.355 -4.364 -2.883 1.00 82.88 86 LYS A C 1
ATOM 677 O O . LYS A 1 86 ? 15.928 -4.544 -3.956 1.00 82.88 86 LYS A O 1
ATOM 682 N N . GLY A 1 87 ? 14.048 -4.502 -2.698 1.00 86.31 87 GLY A N 1
ATOM 683 C CA . GLY A 1 87 ? 13.088 -4.834 -3.738 1.00 86.31 87 GLY A CA 1
ATOM 684 C C . GLY A 1 87 ? 12.473 -3.617 -4.423 1.00 86.31 87 GLY A C 1
ATOM 685 O O . GLY A 1 87 ? 12.716 -2.468 -4.033 1.00 86.31 87 GLY A O 1
ATOM 686 N N . ALA A 1 88 ? 11.653 -3.881 -5.434 1.00 88.62 88 ALA A N 1
ATOM 687 C CA . ALA A 1 88 ? 10.664 -2.942 -5.922 1.00 88.62 88 ALA A CA 1
ATOM 688 C C . ALA A 1 88 ? 9.617 -2.714 -4.830 1.00 88.62 88 ALA A C 1
ATOM 690 O O . ALA A 1 88 ? 9.271 -3.626 -4.073 1.00 88.62 88 ALA A O 1
ATOM 691 N N . GLN A 1 89 ? 9.109 -1.491 -4.752 1.00 91.75 89 GLN A N 1
ATOM 692 C CA . GLN A 1 89 ? 8.062 -1.106 -3.822 1.00 91.75 89 GLN A CA 1
ATOM 693 C C . GLN A 1 89 ? 7.005 -0.268 -4.527 1.00 91.75 89 GLN A C 1
ATOM 695 O O . GLN A 1 89 ? 7.324 0.644 -5.297 1.00 91.75 89 GLN A O 1
ATOM 700 N N . VAL A 1 90 ? 5.745 -0.536 -4.198 1.00 92.50 90 VAL A N 1
ATOM 701 C CA . VAL A 1 90 ? 4.610 0.305 -4.578 1.00 92.50 90 VAL A CA 1
ATOM 702 C C . VAL A 1 90 ? 3.836 0.664 -3.319 1.00 92.50 90 VAL A C 1
ATOM 704 O O . VAL A 1 90 ? 3.418 -0.200 -2.554 1.00 92.50 90 VAL A O 1
ATOM 707 N N . ILE A 1 91 ? 3.680 1.960 -3.073 1.00 93.62 91 ILE A N 1
ATOM 708 C CA . ILE A 1 91 ? 3.049 2.500 -1.871 1.00 93.62 91 ILE A CA 1
ATOM 709 C C . ILE A 1 91 ? 1.823 3.293 -2.297 1.00 93.62 91 ILE A C 1
ATOM 711 O O . ILE A 1 91 ? 1.949 4.395 -2.831 1.00 93.62 91 ILE A O 1
ATOM 715 N N . TYR A 1 92 ? 0.647 2.752 -2.013 1.00 95.19 92 TYR A N 1
ATOM 716 C CA . TYR A 1 92 ? -0.640 3.412 -2.188 1.00 95.19 92 TYR A CA 1
ATOM 717 C C . TYR A 1 92 ? -0.978 4.144 -0.898 1.00 95.19 92 TYR A C 1
ATOM 719 O O . TYR A 1 92 ? -0.952 3.542 0.172 1.00 95.19 92 TYR A O 1
ATOM 727 N N . SER A 1 93 ? -1.269 5.437 -0.985 1.00 93.69 93 SER A N 1
ATOM 728 C CA . SER A 1 93 ? -1.620 6.281 0.158 1.00 93.69 93 SER A CA 1
ATOM 729 C C . SER A 1 93 ? -3.060 6.752 0.041 1.00 93.69 93 SER A C 1
ATOM 731 O O . SER A 1 93 ? -3.483 7.259 -1.003 1.00 93.69 93 SER A O 1
ATOM 733 N N . PHE A 1 94 ? -3.794 6.636 1.138 1.00 91.56 94 PHE A N 1
ATOM 734 C CA . PHE A 1 94 ? -5.217 6.902 1.231 1.00 91.56 94 PHE A CA 1
ATOM 735 C C . PHE A 1 94 ? -5.489 7.994 2.265 1.00 91.56 94 PHE A C 1
ATOM 737 O O . PHE A 1 94 ? -4.912 8.009 3.352 1.00 91.56 94 PHE A O 1
ATOM 744 N N . GLY A 1 95 ? -6.387 8.912 1.922 1.00 86.81 95 GLY A N 1
ATOM 745 C CA . GLY A 1 95 ? -6.926 9.923 2.824 1.00 86.81 95 GLY A CA 1
ATOM 746 C C . GLY A 1 95 ? -8.438 9.783 2.870 1.00 86.81 95 GLY A C 1
ATOM 747 O O . GLY A 1 95 ? -9.081 9.846 1.825 1.00 86.81 95 GLY A O 1
ATOM 748 N N . LYS A 1 96 ? -9.009 9.569 4.063 1.00 84.12 96 LYS A N 1
ATOM 749 C CA . LYS A 1 96 ? -10.449 9.289 4.243 1.00 84.12 96 LYS A CA 1
ATOM 750 C C . LYS A 1 96 ? -10.943 8.165 3.314 1.00 84.12 96 LYS A C 1
ATOM 752 O O . LYS A 1 96 ? -11.941 8.333 2.617 1.00 84.12 96 LYS A O 1
ATOM 757 N N . ASN A 1 97 ? -10.190 7.064 3.244 1.00 83.19 97 ASN A N 1
ATOM 758 C CA . ASN A 1 97 ? -10.423 5.940 2.328 1.00 83.19 97 ASN A CA 1
ATOM 759 C C . ASN A 1 97 ? -10.505 6.308 0.845 1.00 83.19 97 ASN A C 1
ATOM 761 O O . ASN A 1 97 ? -11.153 5.596 0.092 1.00 83.19 97 ASN A O 1
ATOM 765 N N . LYS A 1 98 ? -9.871 7.389 0.392 1.00 87.69 98 LYS A N 1
ATOM 766 C CA . LYS A 1 98 ? -9.747 7.706 -1.037 1.00 87.69 98 LYS A CA 1
ATOM 767 C C . LYS A 1 98 ? -8.287 7.722 -1.433 1.00 87.69 98 LYS A C 1
ATOM 769 O O . LYS A 1 98 ? -7.455 8.188 -0.654 1.00 87.69 98 LYS A O 1
ATOM 774 N N . LEU A 1 99 ? -7.971 7.230 -2.629 1.00 91.31 99 LEU A N 1
ATOM 775 C CA . LEU A 1 99 ? -6.605 7.266 -3.141 1.00 91.31 99 LEU A CA 1
ATOM 776 C C . LEU A 1 99 ? -6.143 8.725 -3.269 1.00 91.31 99 LEU A C 1
ATOM 778 O O . LEU A 1 99 ? -6.825 9.558 -3.863 1.00 91.31 99 LEU A O 1
ATOM 782 N N . THR A 1 100 ? -4.984 9.025 -2.685 1.00 90.75 100 THR A N 1
ATOM 783 C CA . THR A 1 100 ? -4.374 10.368 -2.707 1.00 90.75 100 THR A CA 1
ATOM 784 C C . THR A 1 100 ? -3.046 10.372 -3.436 1.00 90.75 100 THR A C 1
ATOM 786 O O . THR A 1 100 ? -2.713 11.334 -4.126 1.00 90.75 100 THR A O 1
ATOM 789 N N . SER A 1 101 ? -2.263 9.300 -3.307 1.00 92.50 101 SER A N 1
ATOM 790 C CA . SER A 1 101 ? -1.043 9.152 -4.084 1.00 92.50 101 SER A CA 1
ATOM 791 C C . SER A 1 101 ? -0.592 7.705 -4.202 1.00 92.50 101 SER A C 1
ATOM 793 O O . SER A 1 101 ? -0.902 6.871 -3.353 1.00 92.50 101 SER A O 1
ATOM 795 N N . VAL A 1 102 ? 0.184 7.433 -5.245 1.00 92.62 102 VAL A N 1
ATOM 796 C CA . VAL A 1 102 ? 0.937 6.191 -5.411 1.00 92.62 102 VAL A CA 1
ATOM 797 C C . VAL A 1 102 ? 2.398 6.534 -5.615 1.00 92.62 102 VAL A C 1
ATOM 799 O O . VAL A 1 102 ? 2.725 7.334 -6.488 1.00 92.62 102 VAL A O 1
ATOM 802 N N . THR A 1 103 ? 3.277 5.944 -4.810 1.00 92.56 103 THR A N 1
ATOM 803 C CA . THR A 1 103 ? 4.729 6.046 -4.978 1.00 92.56 103 THR A CA 1
ATOM 804 C C . THR A 1 103 ? 5.278 4.708 -5.453 1.00 92.56 103 THR A C 1
ATOM 806 O O . THR A 1 103 ? 5.051 3.692 -4.808 1.00 92.56 103 THR A O 1
ATOM 809 N N . VAL A 1 104 ? 6.025 4.718 -6.552 1.00 91.12 104 VAL A N 1
ATOM 810 C CA . VAL A 1 104 ? 6.729 3.558 -7.102 1.00 91.12 104 VAL A CA 1
ATOM 811 C C . VAL A 1 104 ? 8.223 3.768 -6.926 1.00 91.12 104 VAL A C 1
ATOM 813 O O . VAL A 1 104 ? 8.760 4.801 -7.334 1.00 91.12 104 VAL A O 1
ATOM 816 N N . ILE A 1 105 ? 8.891 2.793 -6.322 1.00 90.62 105 ILE A N 1
ATOM 817 C CA . ILE A 1 105 ? 10.333 2.791 -6.093 1.00 90.62 105 ILE A CA 1
ATOM 818 C C . ILE A 1 105 ? 10.865 1.487 -6.691 1.00 90.62 105 ILE A C 1
ATOM 820 O O . ILE A 1 105 ? 10.562 0.422 -6.157 1.00 90.62 105 ILE A O 1
ATOM 824 N N . PRO A 1 106 ? 11.616 1.521 -7.801 1.00 87.56 106 PRO A N 1
ATOM 825 C CA . PRO A 1 106 ? 12.216 0.312 -8.347 1.00 87.56 106 PRO A CA 1
ATOM 826 C C . PRO A 1 106 ? 13.317 -0.230 -7.416 1.00 87.56 106 PRO A C 1
ATOM 828 O O . PRO A 1 106 ? 13.813 0.499 -6.548 1.00 87.56 106 PRO A O 1
ATOM 831 N N . PRO A 1 107 ? 13.764 -1.481 -7.618 1.00 86.25 107 PRO A N 1
ATOM 832 C CA . PRO A 1 107 ? 14.897 -2.026 -6.887 1.00 86.25 107 PRO A CA 1
ATOM 833 C C . PRO A 1 107 ? 16.138 -1.145 -7.069 1.00 86.25 107 PRO A C 1
ATOM 835 O O . PRO A 1 107 ? 16.427 -0.660 -8.168 1.00 86.25 107 PRO A O 1
ATOM 838 N N . LYS A 1 108 ? 16.946 -0.989 -6.013 1.00 85.12 108 LYS A N 1
ATOM 839 C CA . LYS A 1 108 ? 18.196 -0.203 -6.080 1.00 85.12 108 LYS A CA 1
ATOM 840 C C . LYS A 1 108 ? 19.204 -0.750 -7.094 1.00 85.12 108 LYS A C 1
ATOM 842 O O . LYS A 1 108 ? 20.051 0.010 -7.560 1.00 85.12 108 LYS A O 1
ATOM 847 N N . SER A 1 109 ? 19.131 -2.048 -7.396 1.00 83.12 109 SER A N 1
ATOM 848 C CA . SER A 1 109 ? 19.912 -2.704 -8.450 1.00 83.12 109 SER A CA 1
ATOM 849 C C . SER A 1 109 ? 19.555 -2.180 -9.839 1.00 83.12 109 SER A C 1
ATOM 851 O O . SER A 1 109 ? 20.445 -2.029 -10.668 1.00 83.12 109 SER A O 1
ATOM 853 N N . THR A 1 110 ? 18.282 -1.858 -10.073 1.00 83.81 110 THR A N 1
ATOM 854 C CA . THR A 1 110 ? 17.798 -1.253 -11.316 1.00 83.81 110 THR A CA 1
ATOM 855 C C . THR A 1 110 ? 18.090 0.243 -11.336 1.00 83.81 110 THR A C 1
ATOM 857 O O . THR A 1 110 ? 18.604 0.762 -12.323 1.00 83.81 110 THR A O 1
ATOM 860 N N . CYS A 1 111 ? 17.789 0.956 -10.244 1.00 81.38 111 CYS A N 1
ATOM 861 C CA . CYS A 1 111 ? 18.091 2.379 -10.140 1.00 81.38 111 CYS A CA 1
ATOM 862 C C . CYS A 1 111 ? 18.163 2.880 -8.691 1.00 81.38 111 CYS A C 1
ATOM 864 O O . CYS A 1 111 ? 17.180 2.860 -7.955 1.00 81.38 111 CYS A O 1
ATOM 866 N N . LYS A 1 112 ? 19.322 3.422 -8.291 1.00 80.62 112 LYS A N 1
ATOM 867 C CA . LYS A 1 112 ? 19.576 3.869 -6.906 1.00 80.62 112 LYS A CA 1
ATOM 868 C C . LYS A 1 112 ? 18.711 5.046 -6.443 1.00 80.62 112 LYS A C 1
ATOM 870 O O . LYS A 1 112 ? 18.364 5.098 -5.269 1.00 80.62 112 LYS A O 1
ATOM 875 N N . ASN A 1 113 ? 18.401 5.980 -7.342 1.00 81.56 113 ASN A N 1
ATOM 876 C CA . ASN A 1 113 ? 17.733 7.248 -7.022 1.00 81.56 113 ASN A CA 1
ATOM 877 C C . ASN A 1 113 ? 16.472 7.471 -7.872 1.00 81.56 113 ASN A C 1
ATOM 879 O O . ASN A 1 113 ? 16.099 8.616 -8.112 1.00 81.56 113 ASN A O 1
ATOM 883 N N . CYS A 1 114 ? 15.850 6.398 -8.364 1.00 83.38 114 CYS A N 1
ATOM 884 C CA . CYS A 1 114 ? 14.595 6.499 -9.096 1.00 83.38 114 CYS A CA 1
ATOM 885 C C . CYS A 1 114 ? 13.422 6.416 -8.132 1.00 83.38 114 CYS A C 1
ATOM 887 O O . CYS A 1 114 ? 13.406 5.594 -7.217 1.00 83.38 114 CYS A O 1
ATOM 889 N N . ALA A 1 115 ? 12.431 7.258 -8.371 1.00 87.44 115 ALA A N 1
ATOM 890 C CA . ALA A 1 115 ? 11.131 7.159 -7.740 1.00 87.44 115 ALA A CA 1
ATOM 891 C C . ALA A 1 115 ? 10.130 7.912 -8.603 1.00 87.44 115 ALA A C 1
ATOM 893 O O . ALA A 1 115 ? 10.459 8.953 -9.181 1.00 87.44 115 ALA A O 1
ATOM 894 N N . SER A 1 116 ? 8.904 7.416 -8.630 1.00 87.50 116 SER A N 1
ATOM 895 C CA . SER A 1 116 ? 7.805 8.110 -9.288 1.00 87.50 116 SER A CA 1
ATOM 896 C C . SER A 1 116 ? 6.644 8.221 -8.342 1.00 87.50 116 SER A C 1
ATOM 898 O O . SER A 1 116 ? 6.340 7.279 -7.613 1.00 87.50 116 SER A O 1
ATOM 900 N N . ARG A 1 117 ? 5.995 9.376 -8.345 1.00 90.12 117 ARG A N 1
ATOM 901 C CA . ARG A 1 117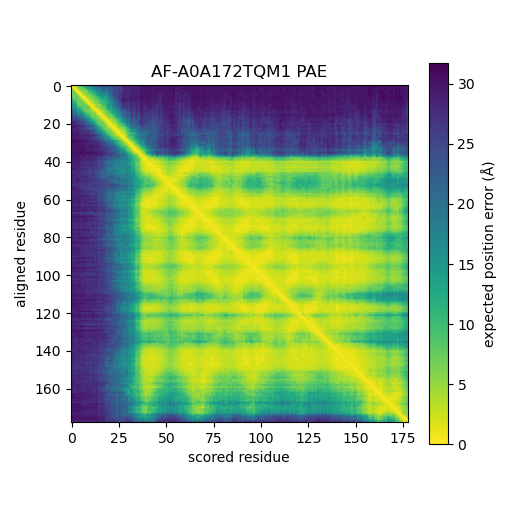 ? 4.829 9.634 -7.522 1.00 90.12 117 ARG A CA 1
ATOM 902 C C . ARG A 1 117 ? 3.704 10.185 -8.373 1.00 90.12 117 ARG A C 1
ATOM 904 O O . ARG A 1 117 ? 3.895 11.142 -9.114 1.00 90.12 117 ARG A O 1
ATOM 911 N N . TYR A 1 118 ? 2.538 9.585 -8.227 1.00 89.81 118 TYR A N 1
ATOM 912 C CA . TYR A 1 118 ? 1.308 9.939 -8.919 1.00 89.81 118 TYR A CA 1
ATOM 913 C C . TYR A 1 118 ? 0.335 10.440 -7.863 1.00 89.81 118 TYR A C 1
ATOM 915 O O . TYR A 1 118 ? 0.149 9.759 -6.856 1.00 89.81 118 TYR A O 1
ATOM 923 N N . TYR A 1 119 ? -0.237 11.623 -8.050 1.00 90.88 119 TYR A N 1
ATOM 924 C CA . TYR A 1 119 ? -1.158 12.239 -7.099 1.00 90.88 119 TYR A CA 1
ATOM 925 C C . TYR A 1 119 ? -2.571 12.197 -7.659 1.00 90.88 119 TYR A C 1
ATOM 927 O O . TYR A 1 119 ? -2.788 12.549 -8.818 1.00 90.88 119 TYR A O 1
ATOM 935 N N . TYR A 1 120 ? -3.523 11.796 -6.826 1.00 89.25 120 TYR A N 1
ATOM 936 C CA . TYR A 1 120 ? -4.906 11.564 -7.216 1.00 89.25 120 TYR A CA 1
ATOM 937 C C . TYR A 1 120 ? -5.865 12.385 -6.364 1.00 89.25 120 TYR A C 1
ATOM 939 O O . TYR A 1 120 ? -5.626 12.626 -5.180 1.00 89.25 120 TYR A O 1
ATOM 947 N N . SER A 1 121 ? -6.982 12.761 -6.975 1.00 84.81 121 SER A N 1
ATOM 948 C CA . SER A 1 121 ? -8.221 13.079 -6.277 1.00 84.81 121 SER A CA 1
ATOM 949 C C . SER A 1 121 ? -9.200 11.956 -6.585 1.00 84.81 121 SER A C 1
ATOM 951 O O . SER A 1 121 ? -9.866 11.979 -7.621 1.00 84.81 121 SER A O 1
ATOM 953 N N . ASN A 1 122 ? -9.242 10.946 -5.712 1.00 77.69 122 ASN A N 1
ATOM 954 C CA . ASN A 1 122 ? -10.016 9.725 -5.930 1.00 77.69 122 ASN A CA 1
ATOM 955 C C . ASN A 1 122 ? -9.575 8.990 -7.213 1.00 77.69 122 ASN A C 1
ATOM 957 O O . ASN A 1 122 ? -8.478 8.440 -7.241 1.00 77.69 122 ASN A O 1
ATOM 961 N N . ASP A 1 123 ? -10.384 9.042 -8.274 1.00 89.62 123 ASP A N 1
ATOM 962 C CA . ASP A 1 123 ? -10.153 8.333 -9.541 1.00 89.62 123 ASP A CA 1
ATOM 963 C C . ASP A 1 123 ? -9.513 9.220 -10.617 1.00 89.62 123 ASP A C 1
ATOM 965 O O . ASP A 1 123 ? -9.268 8.781 -11.737 1.00 89.62 123 ASP A O 1
ATOM 969 N N . SER A 1 124 ? -9.221 10.480 -10.289 1.00 87.00 124 SER A N 1
ATOM 970 C CA . SER A 1 124 ? -8.629 11.429 -11.229 1.00 87.00 124 SER A CA 1
ATOM 971 C C . SER A 1 124 ? -7.167 11.675 -10.890 1.00 87.00 124 SER A C 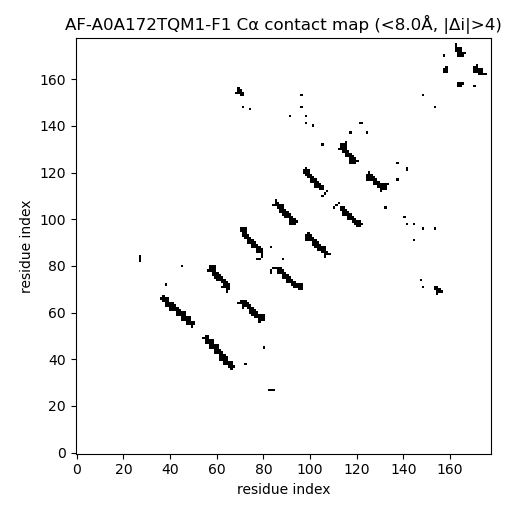1
ATOM 973 O O . SER A 1 124 ? -6.848 12.136 -9.791 1.00 87.00 124 SER A O 1
ATOM 975 N N . LEU A 1 125 ? -6.271 11.410 -11.843 1.00 88.00 125 LEU A N 1
ATOM 976 C CA . LEU A 1 125 ? -4.869 11.810 -11.740 1.00 88.00 125 LEU A CA 1
ATOM 977 C C . LEU A 1 125 ? -4.776 13.341 -11.810 1.00 88.00 125 LEU A C 1
ATOM 979 O O . LEU A 1 125 ? -5.194 13.947 -12.792 1.00 88.00 125 LEU A O 1
ATOM 983 N N . LEU A 1 126 ? -4.204 13.960 -10.780 1.00 87.38 126 LEU A N 1
ATOM 984 C CA . LEU A 1 126 ? -3.989 15.408 -10.716 1.00 87.38 126 LEU A CA 1
ATOM 985 C C . LEU A 1 126 ? -2.627 15.803 -11.277 1.00 87.38 126 LEU A C 1
ATOM 987 O O . LEU A 1 126 ? -2.496 16.776 -12.012 1.00 87.38 126 LEU A O 1
ATOM 991 N N . SER A 1 127 ? -1.588 15.078 -10.871 1.00 89.38 127 SER A N 1
ATOM 992 C CA . SER A 1 127 ? -0.212 15.370 -11.256 1.00 89.38 127 SER A CA 1
ATOM 993 C C . SER A 1 127 ? 0.681 14.152 -11.062 1.00 89.38 127 SER A C 1
ATOM 995 O O . SER A 1 127 ? 0.322 13.179 -10.392 1.00 89.38 127 SER A O 1
ATOM 997 N N . LYS A 1 128 ? 1.875 14.213 -11.650 1.00 90.00 128 LYS A N 1
ATOM 998 C CA . LYS A 1 128 ? 2.904 13.191 -11.499 1.00 90.00 128 LYS A CA 1
ATOM 999 C C . LYS A 1 128 ? 4.285 13.816 -11.355 1.00 90.00 128 LYS A C 1
ATOM 1001 O O . LYS A 1 128 ? 4.562 14.879 -11.902 1.00 90.00 128 LYS A O 1
ATOM 1006 N N . GLN A 1 129 ? 5.142 13.141 -10.606 1.00 87.88 129 GLN A N 1
ATOM 1007 C CA . GLN A 1 129 ? 6.552 13.455 -10.419 1.00 87.88 129 GLN A CA 1
ATOM 1008 C C . GLN A 1 129 ? 7.337 12.192 -10.741 1.00 87.88 129 GLN A C 1
ATOM 1010 O O . GLN A 1 129 ? 7.299 11.233 -9.979 1.00 87.88 129 GLN A O 1
ATOM 1015 N N . GLU A 1 130 ? 8.014 12.177 -11.880 1.00 87.88 130 GLU A N 1
ATOM 1016 C CA . GLU A 1 130 ? 8.713 11.004 -12.402 1.00 87.88 130 GLU A CA 1
ATOM 1017 C C . GLU A 1 130 ? 10.212 11.291 -12.425 1.00 87.88 130 GLU A C 1
ATOM 1019 O O . GLU A 1 130 ? 10.680 12.129 -13.192 1.00 87.88 130 GLU A O 1
ATOM 1024 N N . ASN A 1 131 ? 10.980 10.618 -11.569 1.00 81.44 131 ASN A N 1
ATOM 1025 C CA . ASN A 1 131 ? 12.434 10.722 -11.579 1.00 81.44 131 ASN A CA 1
ATOM 1026 C C . ASN A 1 131 ? 13.032 9.441 -12.160 1.00 81.44 131 ASN A C 1
ATOM 1028 O O . ASN A 1 131 ? 13.164 8.441 -11.450 1.00 81.44 131 ASN A O 1
ATOM 1032 N N . LYS A 1 132 ? 13.383 9.490 -13.455 1.00 80.56 132 LYS A N 1
ATOM 1033 C CA . LYS A 1 132 ? 14.047 8.409 -14.218 1.00 80.56 132 LYS A CA 1
ATOM 1034 C C . LYS A 1 132 ? 13.289 7.072 -14.264 1.00 80.56 132 LYS A C 1
ATOM 1036 O O . LYS A 1 132 ? 13.816 6.080 -14.753 1.00 80.56 132 LYS A O 1
ATOM 1041 N N . TYR A 1 133 ? 12.054 7.057 -13.780 1.00 78.69 133 TYR A N 1
ATOM 1042 C CA . TYR A 1 133 ? 11.114 5.956 -13.888 1.00 78.69 133 TYR A CA 1
ATOM 1043 C C . TYR A 1 133 ? 9.770 6.546 -14.309 1.00 78.69 133 TYR A C 1
ATOM 1045 O O . TYR A 1 133 ? 9.312 7.539 -13.743 1.00 78.69 133 TYR A O 1
ATOM 1053 N N . THR A 1 134 ? 9.135 5.953 -15.307 1.00 78.81 134 THR A N 1
ATOM 1054 C CA . THR A 1 134 ? 7.858 6.419 -15.849 1.00 78.81 134 THR A CA 1
ATOM 1055 C C . THR A 1 134 ? 6.947 5.214 -15.952 1.00 78.81 134 THR A C 1
ATOM 1057 O O . THR A 1 134 ? 7.377 4.152 -16.400 1.00 78.81 134 THR A O 1
ATOM 1060 N N . ASN A 1 135 ? 5.698 5.361 -15.522 1.00 76.00 135 ASN A N 1
ATOM 1061 C CA . ASN A 1 135 ? 4.677 4.351 -15.759 1.00 76.00 135 ASN A CA 1
ATOM 1062 C C . ASN A 1 135 ? 3.793 4.826 -16.914 1.00 76.00 135 ASN A C 1
ATOM 1064 O O . ASN A 1 135 ? 3.186 5.892 -16.838 1.00 76.00 135 ASN A O 1
ATOM 1068 N N . ALA A 1 136 ? 3.734 4.027 -17.979 1.00 75.81 136 ALA A N 1
ATOM 1069 C CA . ALA A 1 136 ? 2.963 4.344 -19.175 1.00 75.81 136 ALA A CA 1
ATOM 1070 C C . ALA A 1 136 ? 1.445 4.331 -18.930 1.00 75.81 136 ALA A C 1
ATOM 1072 O O . ALA A 1 136 ? 0.709 5.009 -19.640 1.00 75.81 136 ALA A O 1
ATOM 1073 N N . ASN A 1 137 ? 0.972 3.590 -17.925 1.00 82.31 137 ASN A N 1
ATOM 1074 C CA . ASN A 1 137 ? -0.447 3.465 -17.624 1.00 82.31 137 ASN A CA 1
ATOM 1075 C C . ASN A 1 137 ? -0.701 3.667 -16.128 1.00 82.31 137 ASN A C 1
ATOM 1077 O O . ASN A 1 137 ? -0.808 2.716 -15.362 1.00 82.31 137 ASN A O 1
ATOM 1081 N N . SER A 1 138 ? -0.828 4.922 -15.701 1.00 82.81 138 SER A N 1
ATOM 1082 C CA . SER A 1 138 ? -1.151 5.247 -14.310 1.00 82.81 138 SER A CA 1
ATOM 1083 C C . SER A 1 138 ? -2.588 4.883 -13.911 1.00 82.81 138 SER A C 1
ATOM 1085 O O . SER A 1 138 ? -2.879 4.817 -12.722 1.00 82.81 138 SER A O 1
ATOM 1087 N N . ALA A 1 139 ? -3.492 4.613 -14.862 1.00 84.06 139 ALA A N 1
ATOM 1088 C CA . ALA A 1 139 ? -4.883 4.273 -14.550 1.00 84.06 139 ALA A CA 1
ATOM 1089 C C . ALA A 1 139 ? -5.019 2.914 -13.837 1.00 84.06 139 ALA A C 1
ATOM 1091 O O . ALA A 1 139 ? -5.942 2.723 -13.046 1.00 84.06 139 ALA A O 1
ATOM 1092 N N . VAL A 1 140 ? -4.064 1.995 -14.034 1.00 89.06 140 VAL A N 1
ATOM 1093 C CA . VAL A 1 140 ? -4.038 0.696 -13.328 1.00 89.06 140 VAL A CA 1
ATOM 1094 C C . VAL A 1 140 ? -3.951 0.863 -11.811 1.00 89.06 140 VAL A C 1
ATOM 1096 O O . VAL A 1 140 ? -4.457 0.032 -11.062 1.00 89.06 140 VAL A O 1
ATOM 1099 N N . PHE A 1 141 ? -3.363 1.966 -11.340 1.00 92.62 141 PHE A N 1
ATOM 1100 C CA . PHE A 1 141 ? -3.251 2.246 -9.914 1.00 92.62 141 PHE A CA 1
ATOM 1101 C C . PHE A 1 141 ? -4.604 2.502 -9.253 1.00 92.62 141 PHE A C 1
ATOM 1103 O O . PHE A 1 141 ? -4.779 2.172 -8.083 1.00 92.62 141 PHE A O 1
ATOM 1110 N N . ILE A 1 142 ? -5.561 3.055 -9.998 1.00 92.50 142 ILE A N 1
ATOM 1111 C CA . ILE A 1 142 ? -6.917 3.298 -9.506 1.00 92.50 142 ILE A CA 1
ATOM 1112 C C . ILE A 1 142 ? -7.643 1.964 -9.334 1.00 92.50 142 ILE A C 1
ATOM 1114 O O . ILE A 1 142 ? -8.191 1.691 -8.272 1.00 92.50 142 ILE A O 1
ATOM 1118 N N . GLN A 1 143 ? -7.579 1.093 -10.345 1.00 92.25 143 GLN A N 1
ATOM 1119 C CA . GLN A 1 143 ? -8.184 -0.243 -10.284 1.00 92.25 143 GLN A CA 1
ATOM 1120 C C . GLN A 1 143 ? -7.631 -1.052 -9.108 1.00 92.25 143 GLN A C 1
ATOM 1122 O O . GLN A 1 143 ? -8.384 -1.652 -8.340 1.00 92.25 143 GLN A O 1
ATOM 1127 N N . GLN A 1 144 ? -6.313 -1.005 -8.924 1.00 93.69 144 GLN A N 1
ATOM 1128 C CA . GLN A 1 144 ? -5.654 -1.689 -7.824 1.00 93.69 144 GLN A CA 1
ATOM 1129 C C . GLN A 1 144 ? -6.044 -1.098 -6.454 1.00 93.69 144 GLN A C 1
ATOM 1131 O O . GLN A 1 144 ? -6.248 -1.844 -5.496 1.0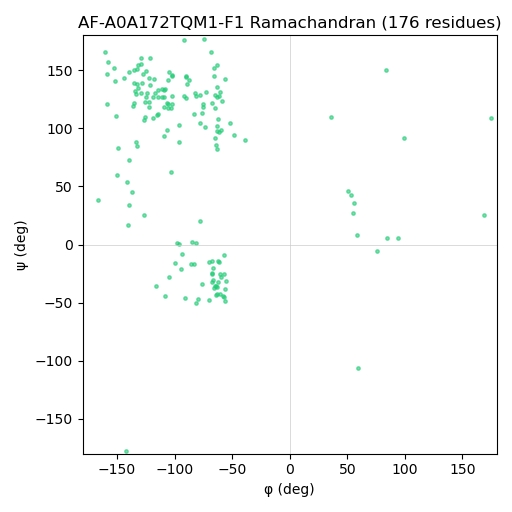0 93.69 144 GLN A O 1
ATOM 1136 N N . ALA A 1 145 ? -6.213 0.224 -6.357 1.00 93.94 145 ALA A N 1
ATOM 1137 C CA . ALA A 1 145 ? -6.682 0.879 -5.138 1.00 93.94 145 ALA A CA 1
ATOM 1138 C C . ALA A 1 145 ? -8.114 0.464 -4.759 1.00 93.94 145 ALA A C 1
ATOM 1140 O O . ALA A 1 145 ? -8.346 0.135 -3.593 1.00 93.94 145 ALA A O 1
ATOM 1141 N N . HIS A 1 146 ? -9.031 0.389 -5.731 1.00 94.31 146 HIS A N 1
ATOM 1142 C CA . HIS A 1 146 ? -10.398 -0.114 -5.520 1.00 94.31 146 HIS A CA 1
ATOM 1143 C C . HIS A 1 146 ? -10.404 -1.557 -5.027 1.00 94.31 146 HIS A C 1
ATOM 1145 O O . HIS A 1 146 ? -11.117 -1.891 -4.079 1.00 94.31 146 HIS A O 1
ATOM 1151 N N . TYR A 1 147 ? -9.556 -2.407 -5.611 1.00 93.69 147 TYR A N 1
ATOM 1152 C CA . TYR A 1 147 ? -9.376 -3.772 -5.126 1.00 93.69 147 TYR A CA 1
ATOM 1153 C C . TYR A 1 147 ? -8.941 -3.794 -3.653 1.00 93.69 147 TYR A C 1
ATOM 1155 O O . TYR A 1 147 ? -9.522 -4.528 -2.853 1.00 93.69 147 TYR A O 1
ATOM 1163 N N . PHE A 1 148 ? -7.980 -2.960 -3.250 1.00 93.44 148 PHE A N 1
ATOM 1164 C CA . PHE A 1 148 ? -7.556 -2.894 -1.849 1.00 93.44 148 PHE A CA 1
ATOM 1165 C C . PHE A 1 148 ? -8.649 -2.424 -0.902 1.00 93.44 148 PHE A C 1
ATOM 1167 O O . PHE A 1 148 ? -8.803 -3.001 0.172 1.00 93.44 148 PHE A O 1
ATOM 1174 N N . GLN A 1 149 ? -9.405 -1.402 -1.293 1.00 91.81 149 GLN A N 1
ATOM 1175 C CA . GLN A 1 149 ? -10.522 -0.900 -0.497 1.00 91.81 149 GLN A CA 1
ATOM 1176 C C . GLN A 1 149 ? -11.613 -1.966 -0.341 1.00 91.81 149 GLN A C 1
ATOM 1178 O O . GLN A 1 149 ? -12.171 -2.097 0.738 1.00 91.81 149 GLN A O 1
ATOM 1183 N N . SER A 1 150 ? -11.864 -2.783 -1.370 1.00 92.12 150 SER A N 1
ATOM 1184 C CA . SER A 1 150 ? -12.865 -3.861 -1.316 1.00 92.12 150 SER A CA 1
ATOM 1185 C C . SER A 1 150 ? -12.518 -5.000 -0.347 1.00 92.12 150 SER A C 1
ATOM 1187 O O . SER A 1 150 ? -13.396 -5.756 0.062 1.00 92.12 150 SER A O 1
ATOM 1189 N N . LYS A 1 151 ? -11.240 -5.140 0.026 1.00 90.19 151 LYS A N 1
ATOM 1190 C CA . LYS A 1 151 ? -10.761 -6.212 0.908 1.00 90.19 151 LYS A CA 1
ATOM 1191 C C . LYS A 1 151 ? -10.947 -5.921 2.391 1.00 90.19 151 LYS A C 1
ATOM 1193 O O . LYS A 1 151 ? -10.819 -6.838 3.197 1.00 90.19 151 LYS A O 1
ATOM 1198 N N . LEU A 1 152 ? -11.186 -4.666 2.756 1.00 87.00 152 LEU A N 1
ATOM 1199 C CA . LEU A 1 152 ? -11.193 -4.213 4.140 1.00 87.00 152 LEU A CA 1
ATOM 1200 C C . LEU A 1 152 ? -12.446 -3.383 4.419 1.00 87.00 152 LEU A C 1
ATOM 1202 O O . LEU A 1 152 ? -13.013 -2.791 3.503 1.00 87.00 152 LEU A O 1
ATOM 1206 N N . PRO A 1 153 ? -12.899 -3.317 5.679 1.00 86.00 153 PRO A N 1
ATOM 1207 C CA . PRO A 1 153 ? -13.957 -2.387 6.036 1.00 86.00 153 PRO A CA 1
ATOM 1208 C C . PRO A 1 153 ? -13.485 -0.942 5.831 1.00 86.00 153 PRO A C 1
ATOM 1210 O O . PRO A 1 153 ? -12.292 -0.643 5.925 1.00 86.00 153 PRO A O 1
ATOM 1213 N N . ASN A 1 154 ? -14.437 -0.036 5.596 1.00 86.38 154 ASN A N 1
ATOM 1214 C CA . ASN A 1 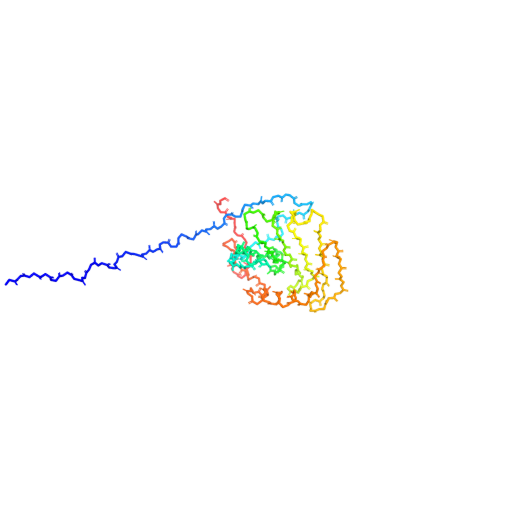154 ? -14.149 1.394 5.479 1.00 86.38 154 ASN A CA 1
ATOM 1215 C C . ASN A 1 154 ? -13.440 1.909 6.740 1.00 86.38 154 ASN A C 1
ATOM 1217 O O . ASN A 1 154 ? -12.405 2.567 6.666 1.00 86.38 154 ASN A O 1
ATOM 1221 N N . ASP A 1 155 ? -13.968 1.586 7.909 1.00 86.69 155 ASP A N 1
ATOM 1222 C CA . ASP A 1 155 ? -13.344 1.889 9.183 1.00 86.69 155 ASP A CA 1
ATOM 1223 C C . ASP A 1 155 ? -13.348 0.661 10.084 1.00 86.69 155 ASP A C 1
ATOM 1225 O O . ASP A 1 155 ? -14.206 -0.217 9.986 1.00 86.69 155 ASP A O 1
ATOM 1229 N N . LEU A 1 156 ? -12.353 0.579 10.960 1.00 84.19 156 LEU A N 1
ATOM 1230 C CA . LEU A 1 156 ? -12.290 -0.508 11.915 1.00 84.19 156 LEU A CA 1
ATOM 1231 C C . LEU A 1 156 ? -13.187 -0.226 13.110 1.00 84.19 156 LEU A C 1
ATOM 1233 O O . LEU A 1 156 ? -13.015 0.804 13.771 1.00 84.19 156 LEU A O 1
ATOM 1237 N N . PRO A 1 157 ? -14.080 -1.162 13.465 1.00 82.94 157 PRO A N 1
ATOM 1238 C CA . PRO A 1 157 ? -14.989 -0.976 14.581 1.00 82.94 157 PRO A CA 1
ATOM 1239 C C . PRO A 1 157 ? -14.218 -0.916 15.898 1.00 82.94 157 PRO A C 1
ATOM 1241 O O . PRO A 1 157 ? -13.141 -1.498 16.035 1.00 82.94 157 PRO A O 1
ATOM 1244 N N . TRP A 1 158 ? -14.766 -0.216 16.891 1.00 77.62 158 TRP A N 1
ATOM 1245 C CA . TRP A 1 158 ? -14.230 -0.269 18.253 1.00 77.62 158 TRP A CA 1
ATOM 1246 C C . TRP A 1 158 ? -14.346 -1.693 18.809 1.00 77.62 158 TRP A C 1
ATOM 1248 O O . TRP A 1 158 ? -15.393 -2.316 18.652 1.00 77.62 158 TRP A O 1
ATOM 1258 N N . GLY A 1 159 ? -13.292 -2.192 19.460 1.00 75.75 159 GLY A N 1
ATOM 1259 C CA . GLY A 1 159 ? -13.209 -3.599 19.875 1.00 75.75 159 GLY A CA 1
ATOM 1260 C C . GLY A 1 159 ? -12.492 -4.503 18.871 1.00 75.75 159 GLY A C 1
ATOM 1261 O O . GLY A 1 159 ? -12.433 -5.707 19.070 1.00 75.75 159 GLY A O 1
ATOM 1262 N N . TYR A 1 160 ? -11.926 -3.929 17.802 1.00 79.00 160 TYR A N 1
ATOM 1263 C CA . TYR A 1 160 ? -11.062 -4.659 16.870 1.00 79.00 160 TYR A CA 1
ATOM 1264 C C . TYR A 1 160 ? -9.787 -5.198 17.536 1.00 79.00 160 TYR A C 1
ATOM 1266 O O . TYR A 1 160 ? -9.268 -6.230 17.126 1.00 79.00 160 TYR A O 1
ATOM 1274 N N . PHE A 1 161 ? -9.265 -4.493 18.541 1.00 75.31 161 PHE A N 1
ATOM 1275 C CA . PHE A 1 161 ? -8.106 -4.947 19.304 1.00 75.31 161 PHE A CA 1
ATOM 1276 C C . PHE A 1 161 ? -8.536 -5.522 20.647 1.00 75.31 161 PHE A C 1
ATOM 1278 O O . PHE A 1 161 ? -9.425 -4.966 21.287 1.00 75.31 161 PHE A O 1
ATOM 1285 N N . ASP A 1 162 ? -7.821 -6.543 21.117 1.00 75.00 162 ASP A N 1
ATOM 1286 C CA . ASP A 1 162 ? -8.091 -7.215 22.396 1.00 75.00 162 ASP A CA 1
ATOM 1287 C C . ASP A 1 162 ? -8.080 -6.262 23.604 1.00 75.00 162 ASP A C 1
ATOM 1289 O O . ASP A 1 162 ? -8.729 -6.515 24.616 1.00 75.00 162 ASP A O 1
ATOM 1293 N N . ASP A 1 163 ? -7.355 -5.141 23.510 1.00 76.38 163 ASP A N 1
ATOM 1294 C CA . ASP A 1 163 ? -7.319 -4.109 24.548 1.00 76.38 163 ASP A CA 1
ATOM 1295 C C . ASP A 1 163 ? -8.466 -3.087 24.469 1.00 76.38 163 ASP A C 1
ATOM 1297 O O . ASP A 1 163 ? -8.504 -2.154 25.271 1.00 76.38 163 ASP A O 1
ATOM 1301 N N . GLU A 1 164 ? -9.402 -3.222 23.530 1.00 80.19 164 GLU A N 1
ATOM 1302 C CA . GLU A 1 164 ? -10.534 -2.313 23.344 1.00 80.19 164 GLU A CA 1
ATOM 1303 C C . GLU A 1 164 ? -11.846 -2.975 23.762 1.00 80.19 164 GLU A C 1
ATOM 1305 O O . GLU A 1 164 ? -12.299 -3.945 23.169 1.00 80.19 164 GLU A O 1
ATOM 1310 N N . VAL A 1 165 ? -12.510 -2.400 24.764 1.00 81.88 165 VAL A N 1
ATOM 1311 C CA . VAL A 1 165 ? -13.789 -2.910 25.275 1.00 81.88 165 VAL A CA 1
ATOM 1312 C C . VAL A 1 165 ? -14.835 -1.804 25.344 1.00 81.88 165 VAL A C 1
ATOM 1314 O O . VAL A 1 165 ? -14.519 -0.606 25.361 1.00 81.88 165 VAL A O 1
ATOM 1317 N N . LEU A 1 166 ? -16.101 -2.213 25.391 1.00 84.94 166 LEU A N 1
ATOM 1318 C CA . LEU A 1 166 ? -17.233 -1.351 25.711 1.00 84.94 166 LEU A CA 1
ATOM 1319 C C . LEU A 1 166 ? -17.706 -1.684 27.126 1.00 84.94 166 LEU A C 1
ATOM 1321 O O . LEU A 1 166 ? -18.146 -2.798 27.387 1.00 84.94 166 LEU A O 1
ATOM 1325 N N . VAL A 1 167 ? -17.629 -0.716 28.038 1.00 82.62 167 VAL A N 1
ATOM 1326 C CA . VAL A 1 167 ? -18.148 -0.854 29.407 1.00 82.62 167 VAL A CA 1
ATOM 1327 C C . VAL A 1 167 ? -19.293 0.130 29.564 1.00 82.62 167 VAL A C 1
ATOM 1329 O O . VAL A 1 167 ? -19.063 1.339 29.538 1.00 82.62 167 VAL A O 1
ATOM 1332 N N . ASN A 1 168 ? -20.518 -0.380 29.700 1.00 87.06 168 ASN A N 1
ATOM 1333 C CA . ASN A 1 168 ? -21.746 0.424 29.774 1.00 87.06 168 ASN A CA 1
ATOM 1334 C C . ASN A 1 168 ? -21.884 1.407 28.593 1.00 87.06 168 ASN A C 1
ATOM 1336 O O . ASN A 1 168 ? -22.177 2.583 28.780 1.00 87.06 168 ASN A O 1
ATOM 1340 N N . GLY A 1 169 ? -21.579 0.950 27.373 1.00 82.88 169 GLY A N 1
ATOM 1341 C CA . GLY A 1 169 ? -21.608 1.780 26.160 1.00 82.88 169 GLY A CA 1
ATOM 1342 C C . GLY A 1 169 ? -20.429 2.750 26.007 1.00 82.88 169 GLY A C 1
ATOM 1343 O O . GLY A 1 169 ? -20.277 3.368 24.954 1.00 82.88 169 GLY A O 1
ATOM 1344 N N . VAL A 1 170 ? -19.549 2.858 27.006 1.00 85.88 170 VAL A N 1
ATOM 1345 C CA . VAL A 1 170 ? -18.366 3.722 26.953 1.00 85.88 170 VAL A CA 1
ATOM 1346 C C . VAL A 1 170 ? -17.167 2.946 26.419 1.00 85.88 170 VAL A C 1
ATOM 1348 O O . VAL A 1 170 ? -16.797 1.890 26.937 1.00 85.88 170 VAL A O 1
ATOM 1351 N N . ARG A 1 171 ? -16.525 3.516 25.397 1.00 86.88 171 ARG A N 1
ATOM 1352 C CA . ARG A 1 171 ? -15.271 3.036 24.807 1.00 86.88 171 ARG A CA 1
ATOM 1353 C C . ARG A 1 171 ? -14.139 3.139 25.828 1.00 86.88 171 ARG A C 1
ATOM 1355 O O . ARG A 1 171 ? -13.797 4.240 26.256 1.00 86.88 171 ARG A O 1
ATOM 1362 N N . LYS A 1 172 ? -13.545 2.008 26.212 1.00 82.38 172 LYS A N 1
ATOM 1363 C CA . LYS A 1 172 ? -12.404 1.951 27.137 1.00 82.38 172 LYS A CA 1
ATOM 1364 C C . LYS A 1 172 ? -11.256 1.145 26.541 1.00 82.38 172 LYS A C 1
ATOM 1366 O O . LYS A 1 172 ? -11.485 0.179 25.817 1.00 82.38 172 LYS A O 1
ATOM 1371 N N . LYS A 1 173 ? -10.028 1.549 26.875 1.00 81.31 173 LYS A N 1
ATOM 1372 C CA . LYS A 1 173 ? -8.825 0.743 26.655 1.00 81.31 173 LYS A CA 1
ATOM 1373 C C . LYS A 1 173 ? -8.394 0.105 27.963 1.00 81.31 173 LYS A C 1
ATOM 1375 O O . LYS A 1 173 ? -8.258 0.813 28.962 1.00 81.31 173 LYS A O 1
ATOM 1380 N N . ILE A 1 174 ? -8.188 -1.203 27.961 1.00 82.00 174 ILE A N 1
ATOM 1381 C CA . ILE A 1 174 ? -7.637 -1.922 29.111 1.00 82.00 174 ILE A CA 1
ATOM 1382 C C . ILE A 1 174 ? -6.112 -1.964 29.000 1.00 82.00 174 ILE A C 1
ATOM 1384 O O . ILE A 1 174 ? -5.554 -2.034 27.905 1.00 82.00 174 ILE A O 1
ATOM 1388 N N . LYS A 1 175 ? -5.406 -1.873 30.133 1.00 72.62 175 LYS A N 1
ATOM 1389 C CA . LYS A 1 175 ? -3.952 -2.077 30.132 1.00 72.62 175 LYS A CA 1
ATOM 1390 C C . LYS A 1 175 ? -3.677 -3.516 29.701 1.00 72.62 175 LYS A C 1
ATOM 1392 O O . LYS A 1 175 ? -4.207 -4.441 30.311 1.00 72.62 175 LYS A O 1
ATOM 1397 N N . ARG A 1 176 ? -2.831 -3.694 28.685 1.00 60.50 176 ARG A N 1
ATOM 1398 C CA . ARG A 1 176 ? -2.265 -5.009 28.368 1.00 60.50 176 ARG A CA 1
ATOM 1399 C C . ARG A 1 176 ? -1.466 -5.477 29.586 1.00 60.50 176 ARG A C 1
ATOM 1401 O O . ARG A 1 176 ? -0.694 -4.699 30.138 1.00 60.50 176 ARG A O 1
ATOM 1408 N N . GLN A 1 177 ? -1.694 -6.710 30.030 1.00 50.50 177 GLN A N 1
ATOM 1409 C CA . GLN A 1 177 ? -1.028 -7.298 31.200 1.00 50.50 177 GLN A CA 1
ATOM 1410 C C . GLN A 1 177 ? 0.415 -7.770 30.922 1.00 50.50 177 GLN A C 1
ATOM 1412 O O . GLN A 1 177 ? 0.946 -8.570 31.685 1.00 50.50 177 GLN A O 1
ATOM 1417 N N . TYR A 1 178 ? 1.060 -7.264 29.869 1.00 49.91 178 TYR A N 1
ATOM 1418 C CA . TYR A 1 178 ? 2.396 -7.684 29.445 1.00 49.91 178 TYR A CA 1
ATOM 1419 C C . TYR A 1 178 ? 3.308 -6.479 29.243 1.00 49.91 178 TYR A C 1
ATOM 1421 O O . TYR A 1 178 ? 2.883 -5.548 28.516 1.00 49.91 178 TYR A O 1
#

Nearest PDB structures (foldseek):
  5ym6-assembly2_C  TM=2.561E-01  e=8.401E-01  Porcine coronavirus HKU15

Secondary structure (DSSP, 8-state):
-------SSSS--------------------TT--TTSEEEEEEEEEEEE-TTS-EEEEEEEEEEETTT-BEEEEEEES-SS-GGGS-EEEEEEETTEEEEEEEE--TTT-TT-EEEEEEETTEEEEEEEES---S-TTHHHHHHHHHHHTS-SBPPTT-STTEEEETTEEEEPPP--